Protein AF-A0A1Y1RGS1-F1 (afdb_monomer)

Nearest PDB structures (foldseek):
  1ksj-assembly1_B  TM=5.424E-01  e=2.785E-02  Homo sapiens
  2qki-assembly1_A  TM=5.631E-01  e=3.690E-02  Homo sapiens
  5axg-assembly1_A  TM=5.341E-01  e=2.946E-02  Thermoanaerobacter pseudethanolicus ATCC 33223
  5axh-assembly1_A  TM=5.349E-01  e=2.946E-02  Thermoanaerobacter pseudethanolicus ATCC 33223
  3dsn-assembly1_A  TM=6.043E-01  e=8.179E-01  Yersinia pestis

Mean predicted aligned error: 15.91 Å

Sequence (354 aa):
MGSGKIPRFRCLKSIIACRTRLCNLSKVRFQIPPGVYKIKAKVEDRHNKKSYAVEEETEIAPFPIEKFGLTQIQFAELIDPDSIETPFSKHGYRIAPNADRTFGENRADFFFYSELLSTPENYGDFRIDYRLSNEKDSLCVENGATISVNDPVTPFTGSADISNLKDGTYTLTLVAENLSDHEQHEKVVTHDEFSIVWSQISWGGDYKEAYRQILYIASDEELDGFKKLEDATDEERIDFLVRFWAKRDPIPRTPQNEYMQEHFRRLQYANEAFGSTIPGWRTDMGRIYIKFGEPDEIDRHPFNFDTAPYEIWLYYRCGYRFVFVDENGYGRYNMVEPSTEGTYSTECTNRAYE

Structure (mmCIF, N/CA/C/O backbone):
data_AF-A0A1Y1RGS1-F1
#
_entry.id   AF-A0A1Y1RGS1-F1
#
loop_
_atom_site.group_PDB
_atom_site.id
_atom_site.type_symbol
_atom_site.label_atom_id
_atom_site.label_alt_id
_atom_site.label_comp_id
_atom_site.label_asym_id
_atom_site.label_entity_id
_atom_site.label_seq_id
_atom_site.pdbx_PDB_ins_code
_atom_site.Cartn_x
_atom_site.Cartn_y
_atom_site.Cartn_z
_atom_site.occupancy
_atom_site.B_iso_or_equiv
_atom_site.auth_seq_id
_atom_site.auth_comp_id
_atom_site.auth_asym_id
_atom_site.auth_atom_id
_atom_site.pdbx_PDB_model_num
ATOM 1 N N . MET A 1 1 ? -45.486 -7.498 29.574 1.00 32.38 1 MET A N 1
ATOM 2 C CA . MET A 1 1 ? -44.830 -8.535 28.746 1.00 32.38 1 MET A CA 1
ATOM 3 C C . MET A 1 1 ? -45.081 -8.210 27.282 1.00 32.38 1 MET A C 1
ATOM 5 O O . MET A 1 1 ? -46.037 -8.693 26.697 1.00 32.38 1 MET A O 1
ATOM 9 N N . GLY A 1 2 ? -44.280 -7.308 26.723 1.00 26.70 2 GLY A N 1
ATOM 10 C CA . GLY A 1 2 ? -44.240 -7.040 25.290 1.00 26.70 2 GLY A CA 1
ATOM 11 C C . GLY A 1 2 ? -42.827 -7.361 24.847 1.00 26.70 2 GLY A C 1
ATOM 12 O O . GLY A 1 2 ? -41.891 -6.730 25.325 1.00 26.70 2 GLY A O 1
ATOM 13 N N . SER A 1 3 ? -42.677 -8.402 24.036 1.00 26.84 3 SER A N 1
ATOM 14 C CA . SER A 1 3 ? -41.411 -8.852 23.469 1.00 26.84 3 SER A CA 1
ATOM 15 C C . SER A 1 3 ? -40.766 -7.714 22.675 1.00 26.84 3 SER A C 1
ATOM 17 O O . SER A 1 3 ? -41.130 -7.467 21.521 1.00 26.84 3 SER A O 1
ATOM 19 N N . GLY A 1 4 ? -39.834 -7.003 23.312 1.00 26.52 4 GLY A N 1
ATOM 20 C CA . GLY A 1 4 ? -38.932 -6.078 22.643 1.00 26.52 4 GLY A CA 1
ATOM 21 C C . GLY A 1 4 ? -38.157 -6.855 21.587 1.00 26.52 4 GLY A C 1
ATOM 22 O O . GLY A 1 4 ? -37.519 -7.862 21.886 1.00 26.52 4 GLY A O 1
ATOM 23 N N . LYS A 1 5 ? -38.301 -6.443 20.328 1.00 29.27 5 LYS A N 1
ATOM 24 C CA . LYS A 1 5 ? -37.600 -7.039 19.192 1.00 29.27 5 LYS A CA 1
ATOM 25 C C . LYS A 1 5 ? -36.094 -7.021 19.473 1.00 29.27 5 LYS A C 1
ATOM 27 O O . LYS A 1 5 ? -35.518 -5.952 19.638 1.00 29.27 5 LYS A O 1
ATOM 32 N N . ILE A 1 6 ? -35.483 -8.202 19.495 1.00 27.41 6 ILE A N 1
ATOM 33 C CA . ILE A 1 6 ? -34.029 -8.385 19.545 1.00 27.41 6 ILE A CA 1
ATOM 34 C C . ILE A 1 6 ? -33.418 -7.665 18.324 1.00 27.41 6 ILE A C 1
ATOM 36 O O . ILE A 1 6 ? -33.854 -7.945 17.198 1.00 27.41 6 ILE A O 1
ATOM 40 N N . PRO A 1 7 ? -32.441 -6.754 18.486 1.00 28.33 7 PRO A N 1
ATOM 41 C CA . PRO A 1 7 ? -31.743 -6.161 17.353 1.00 28.33 7 PRO A CA 1
ATOM 42 C C . PRO A 1 7 ? -30.917 -7.247 16.649 1.00 28.33 7 PRO A C 1
ATOM 44 O O . PRO A 1 7 ? -30.084 -7.910 17.2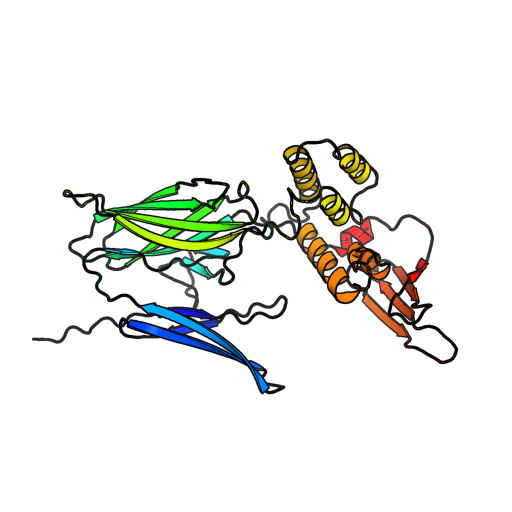58 1.00 28.33 7 PRO A O 1
ATOM 47 N N . ARG A 1 8 ? -31.174 -7.467 15.356 1.00 28.06 8 ARG A N 1
ATOM 48 C CA . ARG A 1 8 ? -30.424 -8.414 14.515 1.00 28.06 8 ARG A CA 1
ATOM 49 C C . ARG A 1 8 ? -29.172 -7.725 13.965 1.00 28.06 8 ARG A C 1
ATOM 51 O O . ARG A 1 8 ? -29.307 -6.790 13.173 1.00 28.06 8 ARG A O 1
ATOM 58 N N . PHE A 1 9 ? -27.977 -8.191 14.325 1.00 35.12 9 PHE A N 1
ATOM 59 C CA . PHE A 1 9 ? -26.724 -7.561 13.889 1.00 35.12 9 PHE A CA 1
ATOM 60 C C . PHE A 1 9 ? -26.272 -7.981 12.494 1.00 35.12 9 PHE A C 1
ATOM 62 O O . PHE A 1 9 ? -26.550 -9.084 12.038 1.00 35.12 9 PHE A O 1
ATOM 69 N N . ARG A 1 10 ? -25.597 -7.046 11.814 1.00 33.84 10 ARG A N 1
ATOM 70 C CA . ARG A 1 10 ? -25.040 -7.163 10.462 1.00 33.84 10 ARG A CA 1
ATOM 71 C C . ARG A 1 10 ? -23.552 -7.501 10.562 1.00 33.84 10 ARG A C 1
ATOM 73 O O . ARG A 1 10 ? -22.765 -6.628 10.903 1.00 33.84 10 ARG A O 1
ATOM 80 N N . CYS A 1 11 ? -23.159 -8.715 10.194 1.00 25.97 11 CYS A N 1
ATOM 81 C CA . CYS A 1 11 ? -21.753 -9.013 9.926 1.00 25.97 11 CYS A CA 1
ATOM 82 C C . CYS A 1 11 ? -21.379 -8.436 8.549 1.00 25.97 11 CYS A C 1
ATOM 84 O O . CYS A 1 11 ? -22.118 -8.605 7.570 1.00 25.97 11 CYS A O 1
ATOM 86 N N . LEU A 1 12 ? -20.266 -7.706 8.490 1.00 31.28 12 LEU A N 1
ATOM 87 C CA . LEU A 1 12 ? -19.753 -7.025 7.304 1.00 31.28 12 LEU A CA 1
ATOM 88 C C . LEU A 1 12 ? -18.439 -7.686 6.897 1.00 31.28 12 LEU A C 1
ATOM 90 O O . LEU A 1 12 ? -17.399 -7.355 7.451 1.00 31.28 12 LEU A O 1
ATOM 94 N N . LYS A 1 13 ? -18.485 -8.590 5.916 1.00 32.31 13 LYS A N 1
ATOM 95 C CA . LYS A 1 13 ? -17.277 -9.112 5.271 1.00 32.31 13 LYS A CA 1
ATOM 96 C C . LYS A 1 13 ? -17.261 -8.699 3.805 1.00 32.31 13 LYS A C 1
ATOM 98 O O . LYS A 1 13 ? -18.205 -8.963 3.057 1.00 32.31 13 LYS A O 1
ATOM 103 N N . SER A 1 14 ? -16.203 -7.993 3.427 1.00 30.80 14 SER A N 1
ATOM 104 C CA . SER A 1 14 ? -15.894 -7.666 2.038 1.00 30.80 14 SER A CA 1
ATOM 105 C C . SER A 1 14 ? -15.107 -8.834 1.456 1.00 30.80 14 SER A C 1
ATOM 107 O O . SER A 1 14 ? -14.147 -9.284 2.073 1.00 30.80 14 SER A O 1
ATOM 109 N N . ILE A 1 15 ? -15.526 -9.346 0.302 1.00 29.97 15 ILE A N 1
ATOM 110 C CA . ILE A 1 15 ? -14.818 -10.420 -0.402 1.00 29.97 15 ILE A CA 1
ATOM 111 C C . ILE A 1 15 ? -14.235 -9.791 -1.665 1.00 29.97 15 ILE A C 1
ATOM 113 O O . ILE A 1 15 ? -14.989 -9.275 -2.494 1.00 29.97 15 ILE A O 1
ATOM 117 N N . ILE A 1 16 ? -12.908 -9.824 -1.800 1.00 31.91 16 ILE A N 1
ATOM 118 C CA . ILE A 1 16 ? -12.205 -9.401 -3.014 1.00 31.91 16 ILE A CA 1
ATOM 119 C C . ILE A 1 16 ? -11.860 -10.642 -3.837 1.00 31.91 16 ILE A C 1
ATOM 121 O O . ILE A 1 16 ? -11.339 -11.629 -3.323 1.00 31.91 16 ILE A O 1
ATOM 125 N N . ALA A 1 17 ? -12.163 -10.588 -5.131 1.00 26.48 17 ALA A N 1
ATOM 126 C CA . ALA A 1 17 ? -11.635 -11.516 -6.119 1.00 26.48 17 ALA A CA 1
ATOM 127 C C . ALA A 1 17 ? -10.633 -10.742 -6.981 1.00 26.48 17 ALA A C 1
ATOM 129 O O . ALA A 1 17 ? -11.045 -9.871 -7.747 1.00 26.48 17 ALA A O 1
ATOM 130 N N . CYS A 1 18 ? -9.335 -11.025 -6.836 1.00 27.30 18 CYS A N 1
ATOM 131 C CA . CYS A 1 18 ? -8.284 -10.305 -7.551 1.00 27.30 18 CYS A CA 1
ATOM 132 C C . CYS A 1 18 ? -7.637 -11.183 -8.632 1.00 27.30 18 CYS A C 1
ATOM 134 O O . CYS A 1 18 ? -7.145 -12.282 -8.370 1.00 27.30 18 CYS A O 1
ATOM 136 N N . ARG A 1 19 ? -7.628 -10.673 -9.864 1.00 28.16 19 ARG A N 1
ATOM 137 C CA . ARG A 1 19 ? -6.675 -11.053 -10.907 1.00 28.16 19 ARG A CA 1
ATOM 138 C C . ARG A 1 19 ? -6.302 -9.759 -11.622 1.00 28.16 19 ARG A C 1
ATOM 140 O O . ARG A 1 19 ? -7.169 -9.159 -12.243 1.00 28.16 19 ARG A O 1
ATOM 147 N N . THR A 1 20 ? -5.056 -9.324 -11.437 1.00 37.56 20 THR A N 1
ATOM 148 C CA . THR A 1 20 ? -4.363 -8.288 -12.222 1.00 37.56 20 THR A CA 1
ATOM 149 C C . THR A 1 20 ? -5.199 -7.038 -12.573 1.00 37.56 20 THR A C 1
ATOM 151 O O . THR A 1 20 ? -5.903 -6.988 -13.576 1.00 37.56 20 THR A O 1
ATOM 154 N N . ARG A 1 21 ? -5.036 -5.980 -11.762 1.00 35.66 21 ARG A N 1
ATOM 155 C CA . ARG A 1 21 ? -5.428 -4.569 -12.015 1.00 35.66 21 ARG A CA 1
ATOM 156 C C . ARG A 1 21 ? -6.917 -4.207 -12.090 1.00 35.66 21 ARG A C 1
ATOM 158 O O . ARG A 1 21 ? -7.229 -3.043 -12.310 1.00 35.66 21 ARG A O 1
ATOM 165 N N . LEU A 1 22 ? -7.838 -5.133 -11.828 1.00 33.81 22 LEU A N 1
ATOM 166 C CA . LEU A 1 22 ? -9.259 -4.816 -11.632 1.00 33.81 22 LEU A CA 1
ATOM 167 C C . LEU A 1 22 ? -9.776 -5.493 -10.357 1.00 33.81 22 LEU A C 1
ATOM 169 O O . LEU A 1 22 ? -10.280 -6.616 -10.390 1.00 33.81 22 LEU A O 1
ATOM 173 N N . CYS A 1 23 ? -9.654 -4.808 -9.220 1.00 44.88 23 CYS A N 1
ATOM 174 C CA . CYS A 1 23 ? -10.278 -5.243 -7.974 1.00 44.88 23 CYS A CA 1
ATOM 175 C C . CYS A 1 23 ? -11.778 -4.927 -8.026 1.00 44.88 23 CYS A C 1
ATOM 177 O O . CYS A 1 23 ? -12.193 -3.778 -7.890 1.00 44.88 23 CYS A O 1
ATOM 179 N N . ASN A 1 24 ? -12.613 -5.951 -8.223 1.00 55.91 24 ASN A N 1
ATOM 180 C CA . ASN A 1 24 ? -14.054 -5.816 -8.026 1.00 55.91 24 ASN A CA 1
ATOM 181 C C . ASN A 1 24 ? -14.382 -6.059 -6.556 1.00 55.91 24 ASN A C 1
ATOM 183 O O . ASN A 1 24 ? -14.321 -7.187 -6.062 1.00 55.91 24 ASN A O 1
ATOM 187 N N . LEU A 1 25 ? -14.750 -4.987 -5.863 1.00 63.56 25 LEU A N 1
ATOM 188 C CA . LEU A 1 25 ? -15.139 -5.043 -4.467 1.00 63.56 25 LEU A CA 1
ATOM 189 C C . LEU A 1 25 ? -16.622 -5.408 -4.344 1.00 63.56 25 LEU A C 1
ATOM 191 O O . LEU A 1 25 ? -17.501 -4.649 -4.754 1.00 63.56 25 LEU A O 1
ATOM 195 N N . SER A 1 26 ? -16.908 -6.563 -3.740 1.00 63.88 26 SER A N 1
ATOM 196 C CA . SER A 1 26 ? -18.273 -6.982 -3.423 1.00 63.88 26 SER A CA 1
ATOM 197 C C . SER A 1 26 ? -18.492 -7.051 -1.916 1.00 63.88 26 SER A C 1
ATOM 199 O O . SER A 1 26 ? -17.634 -7.501 -1.153 1.00 63.88 26 SER A O 1
ATOM 201 N N . LYS A 1 27 ? -19.670 -6.599 -1.481 1.00 70.12 27 LYS A N 1
ATOM 202 C CA . LYS A 1 27 ? -20.060 -6.531 -0.074 1.00 70.12 27 LYS A CA 1
ATOM 203 C C . LYS A 1 27 ? -21.334 -7.328 0.147 1.00 70.12 27 LYS A C 1
ATOM 205 O O . LYS A 1 27 ? -22.381 -6.989 -0.403 1.00 70.12 27 LYS A O 1
ATOM 210 N N . VAL A 1 28 ? -21.258 -8.337 1.010 1.00 74.06 28 VAL A N 1
ATOM 211 C CA . VAL A 1 28 ? -22.414 -9.134 1.435 1.00 74.06 28 VAL A CA 1
ATOM 212 C C . VAL A 1 28 ? -22.632 -8.921 2.929 1.00 74.06 28 VAL A C 1
ATOM 214 O O . VAL A 1 28 ? -21.680 -8.816 3.699 1.00 74.06 28 VAL A O 1
ATOM 217 N N . ARG A 1 29 ? -23.896 -8.797 3.343 1.00 71.75 29 ARG A N 1
ATOM 218 C CA . ARG A 1 29 ? -24.273 -8.613 4.750 1.00 71.75 29 ARG A CA 1
ATOM 219 C C . ARG A 1 29 ? -25.109 -9.798 5.200 1.00 71.75 29 ARG A C 1
ATOM 221 O O . ARG A 1 29 ? -26.113 -10.112 4.564 1.00 71.75 29 ARG A O 1
ATOM 228 N N . PHE A 1 30 ? -24.731 -10.391 6.322 1.00 77.25 30 PHE A N 1
ATOM 229 C CA . PHE A 1 30 ? -25.484 -11.470 6.954 1.00 77.25 30 PHE A CA 1
ATOM 230 C C . PHE A 1 30 ? -26.014 -11.012 8.308 1.00 77.25 30 PHE A C 1
ATOM 232 O O . PHE A 1 30 ? -25.355 -10.239 9.003 1.00 77.25 30 PHE A O 1
ATOM 239 N N . GLN A 1 31 ? -27.203 -11.491 8.675 1.00 78.62 31 GLN A N 1
ATOM 240 C CA . GLN A 1 31 ? -27.704 -11.405 10.044 1.00 78.62 31 GLN A CA 1
ATOM 241 C C . GLN A 1 31 ? -27.596 -12.780 10.686 1.00 78.62 31 GLN A C 1
ATOM 243 O O . GLN A 1 31 ? -28.340 -13.684 10.311 1.00 78.62 31 GLN A O 1
ATOM 248 N N . ILE A 1 32 ? -26.656 -12.931 11.616 1.00 83.44 32 ILE A N 1
ATOM 249 C CA . ILE A 1 32 ? -26.328 -14.208 12.255 1.00 83.44 32 ILE A CA 1
ATOM 250 C C . ILE A 1 32 ? -26.212 -14.037 13.776 1.00 83.44 32 ILE A C 1
ATOM 252 O O . ILE A 1 32 ? -25.812 -12.961 14.226 1.00 83.44 32 ILE A O 1
ATOM 256 N N . PRO A 1 33 ? -26.592 -15.053 14.573 1.00 85.06 33 PRO A N 1
ATOM 257 C CA . PRO A 1 33 ? -26.341 -15.062 16.011 1.00 85.06 33 PRO A CA 1
ATOM 258 C C . PRO A 1 33 ? -24.839 -15.067 16.347 1.00 85.06 33 PRO A C 1
ATOM 260 O O . PRO A 1 33 ? -24.026 -15.411 15.488 1.00 85.06 33 PRO A O 1
ATOM 263 N N . PRO A 1 34 ? -24.464 -14.763 17.597 1.00 84.56 34 PRO A N 1
ATOM 264 C CA . PRO A 1 34 ? -23.101 -14.959 18.083 1.00 84.56 34 PRO A CA 1
ATOM 265 C C . PRO A 1 34 ? -22.643 -16.417 17.956 1.00 84.56 34 PRO A C 1
ATOM 267 O O . PRO A 1 34 ? -23.458 -17.335 18.073 1.00 84.56 34 PRO A O 1
ATOM 270 N N . GLY A 1 35 ? -21.350 -16.628 17.724 1.00 87.00 35 GLY A N 1
ATOM 271 C CA . GLY A 1 35 ? -20.750 -17.956 17.594 1.00 87.00 35 GLY A CA 1
ATOM 272 C C . GLY A 1 35 ? -19.572 -18.004 16.625 1.00 87.00 35 GLY A C 1
ATOM 273 O O . GLY A 1 35 ? -19.212 -17.003 16.008 1.00 87.00 35 GLY A O 1
ATOM 274 N N . VAL A 1 36 ? -18.987 -19.191 16.477 1.00 88.81 36 VAL A N 1
ATOM 275 C CA . VAL A 1 36 ? -17.881 -19.450 15.546 1.00 88.81 36 VAL A CA 1
ATOM 276 C C . VAL A 1 36 ? -18.443 -19.912 14.204 1.00 88.81 36 VAL A C 1
ATOM 278 O O . VAL A 1 36 ? -19.253 -20.838 14.137 1.00 88.81 36 VAL A O 1
ATOM 281 N N . TYR A 1 37 ? -18.004 -19.270 13.128 1.00 89.44 37 TYR A N 1
ATOM 282 C CA . TYR A 1 37 ? -18.459 -19.519 11.769 1.00 89.44 37 TYR A CA 1
ATOM 283 C C . TYR A 1 37 ? -17.287 -19.788 10.843 1.00 89.44 37 TYR A C 1
ATOM 285 O O . TYR A 1 37 ? -16.233 -19.166 10.940 1.00 89.44 37 TYR A O 1
ATOM 293 N N . LYS A 1 38 ? -17.523 -20.656 9.862 1.00 90.69 38 LYS A N 1
ATOM 294 C CA . LYS A 1 38 ? -16.630 -20.839 8.725 1.00 90.69 38 LYS A CA 1
ATOM 295 C C . LYS A 1 38 ? -17.231 -20.172 7.499 1.00 90.69 38 LYS A C 1
ATOM 297 O O . LYS A 1 38 ? -18.329 -20.518 7.062 1.00 90.69 38 LYS A O 1
ATOM 302 N N . ILE A 1 39 ? -16.519 -19.202 6.951 1.00 87.00 39 ILE A N 1
ATOM 303 C CA . ILE A 1 39 ? -16.936 -18.427 5.790 1.00 87.00 39 ILE A CA 1
ATOM 304 C C . ILE A 1 39 ? -16.205 -18.973 4.578 1.00 87.00 39 ILE A C 1
ATOM 306 O O . ILE A 1 39 ? -14.982 -19.027 4.551 1.00 87.00 39 ILE A O 1
ATOM 310 N N . LYS A 1 40 ? -16.974 -19.377 3.566 1.00 88.12 40 LYS A N 1
ATOM 311 C CA . LYS A 1 40 ? -16.459 -19.867 2.290 1.00 88.12 40 LYS A CA 1
ATOM 312 C C . LYS A 1 40 ? -16.851 -18.909 1.178 1.00 88.12 40 LYS A C 1
ATOM 314 O O . LYS A 1 40 ? -18.030 -18.794 0.844 1.00 88.12 40 LYS A O 1
ATOM 319 N N . ALA A 1 41 ? -15.863 -18.264 0.577 1.00 84.25 41 ALA A N 1
ATOM 320 C CA . ALA A 1 41 ? -16.030 -17.493 -0.644 1.00 84.25 41 ALA A CA 1
ATOM 321 C C . ALA A 1 41 ? -15.685 -18.384 -1.838 1.00 84.25 41 ALA A C 1
ATOM 323 O O . ALA A 1 41 ? -14.616 -18.983 -1.857 1.00 84.25 41 ALA A O 1
ATOM 324 N N . LYS A 1 42 ? -16.572 -18.485 -2.835 1.00 85.19 42 LYS A N 1
ATOM 325 C CA . LYS A 1 42 ? -16.316 -19.209 -4.089 1.00 85.19 42 LYS A CA 1
ATOM 326 C C . LYS A 1 42 ? -16.527 -18.267 -5.268 1.00 85.19 42 LYS A C 1
ATOM 328 O O . LYS A 1 42 ? -17.604 -17.695 -5.411 1.00 85.19 42 LYS A O 1
ATOM 333 N N . VAL A 1 43 ? -15.523 -18.155 -6.126 1.00 82.56 43 VAL A N 1
ATOM 334 C CA . VAL A 1 43 ? -15.589 -17.446 -7.407 1.00 82.56 43 VAL A CA 1
ATOM 335 C C . VAL A 1 43 ? -15.631 -18.488 -8.511 1.00 82.56 43 VAL A C 1
ATOM 337 O O . VAL A 1 43 ? -14.843 -19.429 -8.496 1.00 82.56 43 VAL A O 1
ATOM 340 N N . GLU A 1 44 ? -16.550 -18.341 -9.460 1.00 85.44 44 GLU A N 1
ATOM 341 C CA . GLU A 1 44 ? -16.662 -19.214 -10.628 1.00 85.44 44 GLU A CA 1
ATOM 342 C C . GLU A 1 44 ? -16.576 -18.376 -11.902 1.00 85.44 44 GLU A C 1
ATOM 344 O O . GLU A 1 44 ? -17.354 -17.439 -12.103 1.00 85.44 44 GLU A O 1
ATOM 349 N N . ASP A 1 45 ? -15.633 -18.729 -12.770 1.00 80.62 45 ASP A N 1
ATOM 350 C CA . ASP A 1 45 ? -15.546 -18.201 -14.123 1.00 80.62 45 ASP A CA 1
ATOM 351 C C . ASP A 1 45 ? -16.738 -18.733 -14.931 1.00 80.62 45 ASP A C 1
ATOM 353 O O . ASP A 1 45 ? -16.902 -19.937 -15.146 1.00 80.62 45 ASP A O 1
ATOM 357 N N . ARG A 1 46 ? -17.607 -17.822 -15.381 1.00 85.12 46 ARG A N 1
ATOM 358 C CA . ARG A 1 46 ? -18.840 -18.197 -16.084 1.00 85.12 46 ARG A CA 1
ATOM 359 C C . ARG A 1 46 ? -18.590 -18.834 -17.451 1.00 85.12 46 ARG A C 1
ATOM 361 O O . ARG A 1 46 ? -19.480 -19.555 -17.908 1.00 85.12 46 ARG A O 1
ATOM 368 N N . HIS A 1 47 ? -17.441 -18.579 -18.078 1.00 83.00 47 HIS A N 1
ATOM 369 C CA . HIS A 1 47 ? -17.100 -19.048 -19.418 1.00 83.00 47 HIS A CA 1
ATOM 370 C C . HIS A 1 47 ? -16.517 -20.463 -19.393 1.00 83.00 47 HIS A C 1
ATOM 372 O O . HIS A 1 47 ? -17.004 -21.333 -20.109 1.00 83.00 47 HIS A O 1
ATOM 378 N N . ASN A 1 48 ? -15.525 -20.720 -18.534 1.00 86.75 48 ASN A N 1
ATOM 379 C CA . ASN A 1 48 ? -14.840 -22.022 -18.475 1.00 86.75 48 ASN A CA 1
ATOM 380 C C . ASN A 1 48 ? -15.235 -22.896 -17.268 1.00 86.75 48 ASN A C 1
ATOM 382 O O . ASN A 1 48 ? -14.724 -24.007 -17.136 1.00 86.75 48 ASN A O 1
ATOM 386 N N . LYS A 1 49 ? -16.126 -22.410 -16.392 1.00 88.62 49 LYS A N 1
ATOM 387 C CA . LYS A 1 49 ? -16.615 -23.102 -15.184 1.00 88.62 49 LYS A CA 1
ATOM 388 C C . LYS A 1 49 ? -15.540 -23.448 -14.153 1.00 88.62 49 LYS A C 1
ATOM 390 O O . LYS A 1 49 ? -15.822 -24.179 -13.203 1.00 88.62 49 LYS A O 1
ATOM 395 N N . LYS A 1 50 ? -14.320 -22.917 -14.283 1.00 85.69 50 LYS A N 1
ATOM 396 C CA . LYS A 1 50 ? -13.306 -23.038 -13.233 1.00 85.69 50 LYS A CA 1
ATOM 397 C C . LYS A 1 50 ? -13.756 -22.249 -12.022 1.00 85.69 50 LYS A C 1
ATOM 399 O O . LYS A 1 50 ? -14.221 -21.117 -12.138 1.00 85.69 50 LYS A O 1
ATOM 404 N N . SER A 1 51 ? -13.577 -22.845 -10.852 1.00 84.94 51 SER A N 1
ATOM 405 C CA . SER A 1 51 ? -13.893 -22.184 -9.602 1.00 84.94 51 SER A CA 1
ATOM 406 C C . SER A 1 51 ? -12.735 -22.197 -8.631 1.00 84.94 51 SER A C 1
ATOM 408 O O . SER A 1 51 ? -12.045 -23.205 -8.504 1.00 84.94 51 SER A O 1
ATOM 410 N N . TYR A 1 52 ? -12.609 -21.104 -7.896 1.00 79.69 52 TYR A N 1
ATOM 411 C CA . TYR A 1 52 ? -11.646 -20.907 -6.828 1.00 79.69 52 TYR A CA 1
ATOM 412 C C . TYR A 1 52 ? -12.421 -20.646 -5.544 1.00 79.69 52 TYR A C 1
ATOM 414 O O . TYR A 1 52 ? -13.457 -19.981 -5.581 1.00 79.69 52 TYR A O 1
ATOM 422 N N . ALA A 1 53 ? -11.961 -21.194 -4.424 1.00 84.19 53 ALA A N 1
ATOM 423 C CA . ALA A 1 53 ? -12.588 -20.954 -3.137 1.00 84.19 53 ALA A CA 1
ATOM 424 C C . ALA A 1 53 ? -11.549 -20.652 -2.063 1.00 84.19 53 ALA A C 1
ATOM 426 O O . ALA A 1 53 ? -10.485 -21.264 -2.045 1.00 84.19 53 ALA A O 1
ATOM 427 N N . VAL A 1 54 ? -11.904 -19.734 -1.173 1.00 80.31 54 VAL A N 1
ATOM 428 C CA . VAL A 1 54 ? -11.160 -19.401 0.041 1.00 80.31 54 VAL A CA 1
ATOM 429 C C . VAL A 1 54 ? -12.081 -19.659 1.224 1.00 80.31 54 VAL A C 1
ATOM 431 O O . VAL A 1 54 ? -13.282 -19.381 1.158 1.00 80.31 54 VAL A O 1
ATOM 434 N N . GLU A 1 55 ? -11.525 -20.237 2.281 1.00 85.81 55 GLU A N 1
ATOM 435 C CA . GLU A 1 55 ? -12.228 -20.524 3.525 1.00 85.81 55 GLU A CA 1
ATOM 436 C C . GLU A 1 55 ? -11.507 -19.841 4.684 1.00 85.81 55 GLU A C 1
ATOM 438 O O . GLU A 1 55 ? -10.283 -19.880 4.757 1.00 85.81 55 GLU A O 1
ATOM 443 N N . GLU A 1 56 ? -12.272 -19.239 5.586 1.00 81.06 56 GLU A N 1
ATOM 444 C CA . GLU A 1 56 ? -11.759 -18.541 6.762 1.00 81.06 56 GLU A CA 1
ATOM 445 C C . GLU A 1 56 ? -12.690 -18.803 7.947 1.00 81.06 56 GLU A C 1
ATOM 447 O O . GLU A 1 56 ? -13.915 -18.783 7.797 1.00 81.06 56 GLU A O 1
ATOM 452 N N . GLU A 1 57 ? -12.126 -19.052 9.123 1.00 85.81 57 GLU A N 1
ATOM 453 C CA . GLU A 1 57 ? -12.888 -19.155 10.367 1.00 85.81 57 GLU A CA 1
ATOM 454 C C . GLU A 1 57 ? -12.943 -17.791 11.056 1.00 85.81 57 GLU A C 1
ATOM 456 O O . GLU A 1 57 ? -11.986 -17.025 11.027 1.00 85.81 57 GLU A O 1
ATOM 461 N N . THR A 1 58 ? -14.090 -17.451 11.636 1.00 82.25 58 THR A N 1
ATOM 462 C CA . THR A 1 58 ? -14.295 -16.178 12.330 1.00 82.25 58 THR A CA 1
ATOM 463 C C . THR A 1 58 ? -15.260 -16.358 13.490 1.00 82.25 58 THR A C 1
ATOM 465 O O . THR A 1 58 ? -16.200 -17.152 13.413 1.00 82.25 58 THR A O 1
ATOM 468 N N . GLU A 1 59 ? -15.046 -15.609 14.562 1.00 81.38 59 GLU A N 1
ATOM 469 C CA . GLU A 1 59 ? -15.924 -15.588 15.723 1.00 81.38 59 GLU A CA 1
ATOM 470 C C . GLU A 1 59 ? -16.744 -14.297 15.738 1.00 81.38 59 GLU A C 1
ATOM 472 O O . GLU A 1 59 ? -16.222 -13.197 15.565 1.00 81.38 59 GLU A O 1
ATOM 477 N N . ILE A 1 60 ? -18.051 -14.434 15.942 1.00 81.00 60 ILE A N 1
ATOM 478 C CA . 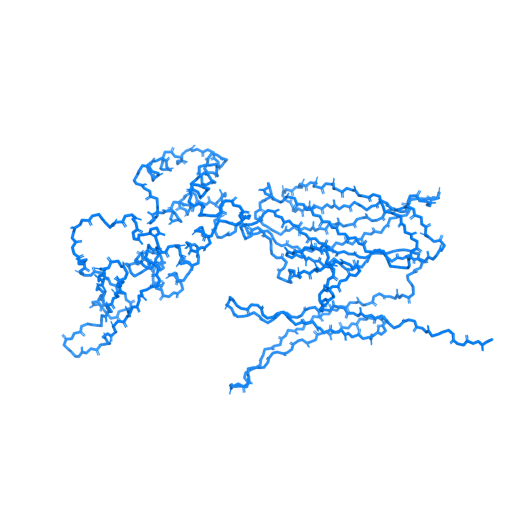ILE A 1 60 ? -18.972 -13.318 16.127 1.00 81.00 60 ILE A CA 1
ATOM 479 C C . ILE A 1 60 ? -19.288 -13.224 17.613 1.00 81.00 60 ILE A C 1
ATOM 481 O O . ILE A 1 60 ? -20.006 -14.071 18.151 1.00 81.00 60 ILE A O 1
ATOM 485 N N . ALA A 1 61 ? -18.760 -12.187 18.261 1.00 70.88 61 ALA A N 1
ATOM 486 C CA . ALA A 1 61 ? -18.962 -11.948 19.683 1.00 70.88 61 ALA A CA 1
ATOM 487 C C . ALA A 1 61 ? -20.447 -11.698 20.031 1.00 70.88 61 ALA A C 1
ATOM 489 O O . ALA A 1 61 ? -21.205 -11.163 19.210 1.00 70.88 61 ALA A O 1
ATOM 490 N N . PRO A 1 62 ? -20.889 -12.071 21.246 1.00 71.31 62 PRO A N 1
ATOM 491 C CA . PRO A 1 62 ? -22.234 -11.777 21.720 1.00 71.31 62 PRO A CA 1
ATOM 492 C C . PRO A 1 62 ? -22.483 -10.279 21.922 1.00 71.31 62 PRO A C 1
ATOM 494 O O . PRO A 1 62 ? -21.636 -9.559 22.439 1.00 71.31 62 PRO A O 1
ATOM 497 N N . PHE A 1 63 ? -23.679 -9.826 21.521 1.00 61.59 63 PHE A N 1
ATOM 498 C CA . PHE A 1 63 ? -24.199 -8.484 21.796 1.00 61.59 63 PHE A CA 1
ATOM 499 C C . PHE A 1 63 ? -25.544 -8.579 22.554 1.00 61.59 63 PHE A C 1
ATOM 501 O O . PHE A 1 63 ? -26.388 -9.388 22.150 1.00 61.59 63 PHE A O 1
ATOM 508 N N . PRO A 1 64 ? -25.806 -7.745 23.582 1.00 60.84 64 PRO A N 1
ATOM 509 C CA . PRO A 1 64 ? -24.915 -6.720 24.116 1.00 60.84 64 PRO A CA 1
ATOM 510 C C . PRO A 1 64 ? -23.700 -7.358 24.781 1.00 60.84 64 PRO A C 1
ATOM 512 O O . PRO A 1 64 ? -23.787 -8.402 25.421 1.00 60.84 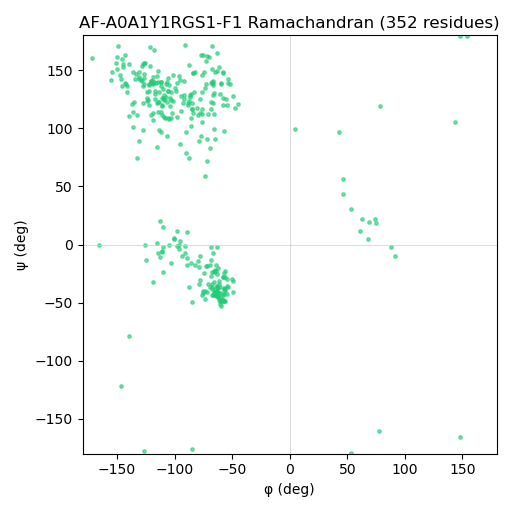64 PRO A O 1
ATOM 515 N N . ILE A 1 65 ? -22.561 -6.730 24.556 1.00 68.19 65 ILE A N 1
ATOM 516 C CA . ILE A 1 65 ? -21.364 -6.952 25.356 1.00 68.19 65 ILE A CA 1
ATOM 517 C C . ILE A 1 65 ? -21.658 -6.553 26.809 1.00 68.19 65 ILE A C 1
ATOM 519 O O . ILE A 1 65 ? -22.528 -5.719 27.049 1.00 68.19 65 ILE A O 1
ATOM 523 N N . GLU A 1 66 ? -20.963 -7.148 27.778 1.00 75.88 66 GLU A N 1
ATOM 524 C CA . GLU A 1 66 ? -21.290 -6.941 29.199 1.00 75.88 66 GLU A CA 1
ATOM 525 C C . GLU A 1 66 ? -21.161 -5.477 29.648 1.00 75.88 66 GLU A C 1
ATOM 527 O O . GLU A 1 66 ? -21.915 -5.045 30.517 1.00 75.88 66 GLU A O 1
ATOM 532 N N . LYS A 1 67 ? -20.235 -4.714 29.047 1.00 87.38 67 LYS A N 1
ATOM 533 C CA . LYS A 1 67 ? -20.006 -3.296 29.359 1.00 87.38 67 LYS A CA 1
ATOM 534 C C . LYS A 1 67 ? -19.739 -2.452 28.113 1.00 87.38 67 LYS A C 1
ATOM 536 O O . LYS A 1 67 ? -20.627 -1.768 27.618 1.00 87.38 67 LYS A O 1
ATOM 541 N N . PHE A 1 68 ? -18.519 -2.521 27.589 1.00 90.50 68 PHE A N 1
ATOM 542 C CA . PHE A 1 68 ? -18.081 -1.844 26.372 1.00 90.50 68 PHE A CA 1
ATOM 543 C C . PHE A 1 68 ? -16.974 -2.658 25.683 1.00 90.50 68 PHE A C 1
ATOM 545 O O . PHE A 1 68 ? -16.427 -3.595 26.263 1.00 90.50 68 PHE A O 1
ATOM 552 N N . GLY A 1 69 ? -16.738 -2.400 24.399 1.00 90.31 69 GLY A N 1
ATOM 553 C CA . GLY A 1 69 ? -15.927 -3.265 23.547 1.00 90.31 69 GLY A CA 1
ATOM 554 C C . GLY A 1 69 ? -15.654 -2.636 22.190 1.00 90.31 69 GLY A C 1
ATOM 555 O O . GLY A 1 69 ? -16.368 -1.733 21.760 1.00 90.31 69 GLY A O 1
ATOM 556 N N . LEU A 1 70 ? -14.621 -3.122 21.507 1.00 90.12 70 LEU A N 1
ATOM 557 C CA . LEU A 1 70 ? -14.256 -2.671 20.166 1.00 90.12 70 LEU A CA 1
ATOM 558 C C . LEU A 1 70 ? -14.627 -3.733 19.133 1.00 90.12 70 LEU A C 1
ATOM 560 O O . LEU A 1 70 ? -14.449 -4.930 19.355 1.00 90.12 70 LEU A O 1
ATOM 564 N N . THR A 1 71 ? -15.142 -3.290 17.992 1.00 88.31 71 THR A N 1
ATOM 565 C CA . THR A 1 71 ? -15.309 -4.159 16.821 1.00 88.31 71 THR A CA 1
ATOM 566 C C . THR A 1 71 ? -13.974 -4.389 16.111 1.00 88.31 71 THR A C 1
ATOM 568 O O . THR A 1 71 ? -13.014 -3.634 16.295 1.00 88.31 71 THR A O 1
ATOM 571 N N . GLN A 1 72 ? -13.921 -5.419 15.260 1.00 87.69 72 GLN A N 1
ATOM 572 C CA . GLN A 1 72 ? -12.751 -5.684 14.425 1.00 87.69 72 GLN A CA 1
ATOM 573 C C . GLN A 1 72 ? -12.357 -4.448 13.602 1.00 87.69 72 GLN A C 1
ATOM 575 O O . GLN A 1 72 ? -13.205 -3.722 13.077 1.00 87.69 72 GLN A O 1
ATOM 580 N N . ILE A 1 73 ? -11.048 -4.253 13.461 1.00 92.56 73 ILE A N 1
ATOM 581 C CA . ILE A 1 73 ? -10.457 -3.174 12.678 1.00 92.56 73 ILE A CA 1
ATOM 582 C C . ILE A 1 73 ? -10.769 -3.373 11.193 1.00 92.56 73 ILE A C 1
ATOM 584 O O . ILE A 1 73 ? -10.512 -4.429 10.614 1.00 92.56 73 ILE A O 1
ATOM 588 N N . GLN A 1 74 ? -11.287 -2.328 10.552 1.00 92.25 74 GLN A N 1
ATOM 589 C CA . GLN A 1 74 ? -11.412 -2.261 9.104 1.00 92.25 74 GLN A CA 1
ATOM 590 C C . GLN A 1 74 ? -10.350 -1.313 8.541 1.00 92.25 74 GLN A C 1
ATOM 592 O O . GLN A 1 74 ? -10.475 -0.095 8.662 1.00 92.25 74 GLN A O 1
ATOM 597 N N . PHE A 1 75 ? -9.343 -1.869 7.869 1.00 93.06 75 PHE A N 1
ATOM 598 C CA . PHE A 1 75 ? -8.377 -1.093 7.089 1.00 93.06 75 PHE A CA 1
ATOM 599 C C . PHE A 1 75 ? -9.049 -0.440 5.876 1.00 93.06 75 PHE A C 1
ATOM 601 O O . PHE A 1 75 ? -9.915 -1.040 5.222 1.00 93.06 75 PHE A O 1
ATOM 608 N N . ALA A 1 76 ? -8.662 0.797 5.577 1.00 90.44 76 ALA A N 1
ATOM 609 C CA . ALA A 1 76 ? -9.272 1.599 4.528 1.00 90.44 76 ALA A CA 1
ATOM 610 C C . ALA A 1 76 ? -8.219 2.223 3.607 1.00 90.44 76 ALA A C 1
ATOM 612 O O . ALA A 1 76 ? -7.160 2.659 4.047 1.00 90.44 76 ALA A O 1
ATOM 613 N N . GLU A 1 77 ? -8.537 2.287 2.318 1.00 83.50 77 GLU A N 1
ATOM 614 C CA . GLU A 1 77 ? -7.795 3.095 1.350 1.00 83.50 77 GLU A CA 1
ATOM 615 C C . GLU A 1 77 ? -8.183 4.570 1.460 1.00 83.50 77 GLU A C 1
ATOM 617 O O . GLU A 1 77 ? -7.385 5.449 1.159 1.00 83.50 77 GLU A O 1
ATOM 622 N N . LEU A 1 78 ? -9.418 4.858 1.854 1.00 83.31 78 LEU A N 1
ATOM 623 C CA . LEU A 1 78 ? -9.948 6.212 1.924 1.00 83.31 78 LEU A CA 1
ATOM 624 C C . LEU A 1 78 ? -11.089 6.252 2.933 1.00 83.31 78 LEU A C 1
ATOM 626 O O . LEU A 1 78 ? -11.904 5.321 2.995 1.00 83.31 78 LEU A O 1
ATOM 630 N N . ILE A 1 79 ? -11.155 7.345 3.686 1.00 86.56 79 ILE A N 1
ATOM 631 C CA . ILE A 1 79 ? -12.264 7.671 4.576 1.00 86.56 79 ILE A CA 1
ATOM 632 C C . ILE A 1 79 ? -12.635 9.127 4.320 1.00 86.56 79 ILE A C 1
ATOM 634 O O . ILE A 1 79 ? -11.882 10.021 4.691 1.00 86.56 79 ILE A O 1
ATOM 638 N N . ASP A 1 80 ? -13.813 9.346 3.741 1.00 81.88 80 ASP A N 1
ATOM 639 C CA . ASP A 1 80 ? -14.345 10.687 3.502 1.00 81.88 80 ASP A CA 1
ATOM 640 C C . ASP A 1 80 ? -15.657 10.887 4.269 1.00 81.88 80 ASP A C 1
ATOM 642 O O . ASP A 1 80 ? -16.494 9.974 4.296 1.00 81.88 80 ASP A O 1
ATOM 646 N N . PRO A 1 81 ? -15.892 12.068 4.867 1.00 76.06 81 PRO A N 1
ATOM 647 C CA . PRO A 1 81 ? -17.226 12.454 5.305 1.00 76.06 81 PRO A CA 1
ATOM 648 C C . PRO A 1 81 ? -18.107 12.611 4.060 1.00 76.06 81 PRO A C 1
ATOM 650 O O . PRO A 1 81 ? -17.880 13.498 3.238 1.00 76.06 81 PRO A O 1
ATOM 653 N N . ASP A 1 82 ? -19.089 11.728 3.889 1.00 67.06 82 ASP A N 1
ATOM 654 C CA . ASP A 1 82 ? -19.904 11.685 2.673 1.00 67.06 82 ASP A CA 1
ATOM 655 C C . ASP A 1 82 ? -21.341 12.116 2.967 1.00 67.06 82 ASP A C 1
ATOM 657 O O . ASP A 1 82 ? -21.942 11.762 3.983 1.00 67.06 82 ASP A O 1
ATOM 661 N N . SER A 1 83 ? -21.897 12.881 2.035 1.00 54.22 83 SER A N 1
ATOM 662 C CA . SER A 1 83 ? -23.289 13.332 2.049 1.00 54.22 83 SER A CA 1
ATOM 663 C C . SER A 1 83 ? -24.210 12.405 1.249 1.00 54.22 83 SER A C 1
ATOM 665 O O . SER A 1 83 ? -25.432 12.530 1.345 1.00 54.22 83 SER A O 1
ATOM 667 N N . ILE A 1 84 ? -23.649 11.460 0.483 1.00 60.25 84 ILE A N 1
ATOM 668 C CA . ILE A 1 84 ? -24.390 10.530 -0.373 1.00 60.25 84 ILE A CA 1
ATOM 669 C C . ILE A 1 84 ? -24.225 9.095 0.153 1.00 60.25 84 ILE A C 1
ATOM 671 O O . ILE A 1 84 ? -23.122 8.566 0.273 1.00 60.25 84 ILE A O 1
ATOM 675 N N . GLU A 1 85 ? -25.340 8.423 0.461 1.00 64.12 85 GLU A N 1
ATOM 676 C CA . GLU A 1 85 ? -25.303 7.021 0.888 1.00 64.12 85 GLU A CA 1
ATOM 677 C C . GLU A 1 85 ? -24.887 6.088 -0.264 1.00 64.12 85 GLU A C 1
ATOM 679 O O . GLU A 1 85 ? -25.548 5.985 -1.297 1.00 64.12 85 GLU A O 1
ATOM 684 N N . THR A 1 86 ? -23.811 5.336 -0.047 1.00 66.12 86 THR A N 1
ATOM 685 C CA . THR A 1 86 ? -23.320 4.256 -0.911 1.00 66.12 86 THR A CA 1
ATOM 686 C C . THR A 1 86 ? -23.351 2.921 -0.148 1.00 66.12 86 THR A C 1
ATOM 688 O O . THR A 1 86 ? -23.456 2.905 1.083 1.00 66.12 86 THR A O 1
ATOM 691 N N . PRO A 1 87 ? -23.183 1.753 -0.806 1.00 65.75 87 PRO A N 1
ATOM 692 C CA . PRO A 1 87 ? -23.047 0.473 -0.098 1.00 65.75 87 PRO A CA 1
ATOM 693 C C . PRO A 1 87 ? -21.898 0.445 0.927 1.00 65.75 87 PRO A C 1
ATOM 695 O O . PRO A 1 87 ? -21.923 -0.369 1.866 1.00 65.75 87 PRO A O 1
ATOM 698 N N . PHE A 1 88 ? -20.913 1.329 0.749 1.00 68.81 88 PHE A N 1
ATOM 699 C CA . PHE A 1 88 ? -19.721 1.511 1.573 1.00 68.81 88 PHE A CA 1
ATOM 700 C C . PHE A 1 88 ? -19.855 2.621 2.618 1.00 68.81 88 PHE A C 1
ATOM 702 O O . PHE A 1 88 ? -18.942 2.791 3.422 1.00 68.81 88 PHE A O 1
ATOM 709 N N . SER A 1 89 ? -20.997 3.309 2.671 1.00 74.25 89 SER A N 1
ATOM 710 C CA . SER A 1 89 ? -21.253 4.305 3.703 1.00 74.25 89 SER A CA 1
ATOM 711 C C . SER A 1 89 ? -21.539 3.637 5.056 1.00 74.25 89 SER A C 1
ATOM 713 O O . SER A 1 89 ? -22.292 2.655 5.143 1.00 74.25 89 SER A O 1
ATOM 715 N N . LYS A 1 90 ? -20.913 4.153 6.117 1.00 73.56 90 LYS A N 1
ATOM 716 C CA . LYS A 1 90 ? -21.116 3.781 7.522 1.00 73.56 90 LYS A CA 1
ATOM 717 C C . LYS A 1 90 ? -21.150 5.046 8.372 1.00 73.56 90 LYS A C 1
ATOM 719 O O . LYS A 1 90 ? -20.181 5.791 8.380 1.00 73.56 90 LYS A O 1
ATOM 724 N N . HIS A 1 91 ? -22.256 5.263 9.082 1.00 77.38 91 HIS A N 1
ATOM 725 C CA . HIS A 1 91 ? -22.407 6.348 10.058 1.00 77.38 91 HIS A CA 1
ATOM 726 C C . HIS A 1 91 ? -21.911 7.731 9.566 1.00 77.38 91 HIS A C 1
ATOM 728 O O . HIS A 1 91 ? -21.231 8.438 10.297 1.00 77.38 91 HIS A O 1
ATOM 734 N N . GLY A 1 92 ? -22.224 8.103 8.317 1.00 76.56 92 GLY A N 1
ATOM 735 C CA . GLY A 1 92 ? -21.821 9.392 7.724 1.00 76.56 92 GLY A CA 1
ATOM 736 C C . GLY A 1 92 ? -20.451 9.412 7.031 1.00 76.56 92 GLY A C 1
ATOM 737 O O . GLY A 1 92 ? -20.091 10.417 6.427 1.00 76.56 92 GLY A O 1
ATOM 738 N N . TYR A 1 93 ? -19.711 8.303 7.050 1.00 79.75 93 TYR A N 1
ATOM 739 C CA . TYR A 1 93 ? -18.445 8.155 6.333 1.00 79.75 93 TYR A CA 1
ATOM 740 C C . TYR A 1 93 ? -18.601 7.246 5.126 1.00 79.75 93 TYR A C 1
ATOM 742 O O . TYR A 1 93 ? -19.204 6.176 5.230 1.00 79.75 93 TYR A O 1
ATOM 750 N N . ARG A 1 94 ? -17.989 7.605 4.002 1.00 83.56 94 ARG A N 1
ATOM 751 C CA . ARG A 1 94 ? -17.687 6.665 2.924 1.00 83.56 94 ARG A CA 1
ATOM 752 C C . ARG A 1 94 ? -16.330 6.038 3.201 1.00 83.56 94 ARG A C 1
ATOM 754 O O . ARG A 1 94 ? -15.327 6.734 3.291 1.00 83.56 94 ARG A O 1
ATOM 761 N N . ILE A 1 95 ? -16.312 4.713 3.309 1.00 84.25 95 ILE A N 1
ATOM 762 C CA . ILE A 1 95 ? -15.101 3.960 3.642 1.00 84.25 95 ILE A CA 1
ATOM 763 C C . ILE A 1 95 ? -14.775 3.023 2.487 1.00 84.25 95 ILE A C 1
ATOM 765 O O . ILE A 1 95 ? -15.460 2.012 2.299 1.00 84.25 95 ILE A O 1
ATOM 769 N N . ALA A 1 96 ? -13.728 3.336 1.726 1.00 83.94 96 ALA A N 1
ATOM 770 C CA . ALA A 1 96 ? -13.179 2.421 0.730 1.00 83.94 96 ALA A CA 1
ATOM 771 C C . ALA A 1 96 ? -12.288 1.397 1.456 1.00 83.94 96 ALA A C 1
ATOM 773 O O . ALA A 1 96 ? -11.274 1.791 2.027 1.00 83.94 96 ALA A O 1
ATOM 774 N N . PRO A 1 97 ? -12.663 0.108 1.531 1.00 83.12 97 PRO A N 1
ATOM 775 C CA . PRO A 1 97 ? -11.884 -0.875 2.278 1.00 83.12 97 PRO A CA 1
ATOM 776 C C . PRO A 1 97 ? -10.578 -1.223 1.558 1.00 83.12 97 PRO A C 1
ATOM 778 O O . PRO A 1 97 ? -10.597 -1.501 0.365 1.00 83.12 97 PRO A O 1
ATOM 781 N N . ASN A 1 98 ? -9.492 -1.325 2.322 1.00 84.38 98 ASN A N 1
ATOM 782 C CA . ASN A 1 98 ? -8.246 -1.954 1.891 1.00 84.38 98 ASN A CA 1
ATOM 783 C C . ASN A 1 98 ? -8.259 -3.412 2.374 1.00 84.38 98 ASN A C 1
ATOM 785 O O . ASN A 1 98 ? -7.828 -3.704 3.491 1.00 84.38 98 ASN A O 1
ATOM 789 N N . ALA A 1 99 ? -8.839 -4.326 1.590 1.00 78.81 99 ALA A N 1
ATOM 790 C CA . ALA A 1 99 ? -8.978 -5.713 2.051 1.00 78.81 99 ALA A CA 1
ATOM 791 C C . ALA A 1 99 ? -7.684 -6.530 1.930 1.00 78.81 99 ALA A C 1
ATOM 793 O O . ALA A 1 99 ? -7.553 -7.522 2.642 1.00 78.81 99 ALA A O 1
ATOM 794 N N . ASP A 1 100 ? -6.736 -6.090 1.098 1.00 77.56 100 ASP A N 1
ATOM 795 C CA . ASP A 1 100 ? -5.404 -6.698 0.988 1.00 77.56 100 ASP A CA 1
ATOM 796 C C . ASP A 1 100 ? -4.486 -6.273 2.145 1.00 77.56 100 ASP A C 1
ATOM 798 O O . ASP A 1 100 ? -3.405 -6.834 2.320 1.00 77.56 100 ASP A O 1
ATOM 802 N N . ARG A 1 101 ? -4.918 -5.289 2.954 1.00 88.12 101 ARG A N 1
ATOM 803 C CA . ARG A 1 101 ? -4.225 -4.795 4.158 1.00 88.12 101 ARG A CA 1
ATOM 804 C C . ARG A 1 101 ? -2.777 -4.399 3.881 1.00 88.12 101 ARG A C 1
ATOM 806 O O . ARG A 1 101 ? -1.917 -4.515 4.748 1.00 88.12 101 ARG A O 1
ATOM 813 N N . THR A 1 102 ? -2.516 -3.948 2.661 1.00 84.38 102 THR A N 1
ATOM 814 C CA . THR A 1 102 ? -1.192 -3.537 2.208 1.00 84.38 102 THR A CA 1
ATOM 815 C C . THR A 1 102 ? -1.190 -2.028 2.018 1.00 84.38 102 THR A C 1
ATOM 817 O O . THR A 1 102 ? -2.062 -1.475 1.351 1.00 84.38 102 THR A O 1
ATOM 820 N N . PHE A 1 103 ? -0.242 -1.355 2.654 1.00 84.06 103 PHE A N 1
ATOM 821 C CA . PHE A 1 103 ? -0.038 0.090 2.604 1.00 84.06 103 PHE A CA 1
ATOM 822 C C . PHE A 1 103 ? 1.370 0.390 2.076 1.00 84.06 103 PHE A C 1
ATOM 824 O O . PHE A 1 103 ? 2.181 -0.519 1.945 1.00 84.06 103 PHE A O 1
ATOM 831 N N . GLY A 1 104 ? 1.679 1.650 1.771 1.00 73.69 104 GLY A N 1
ATOM 832 C CA . GLY A 1 104 ? 3.009 2.058 1.298 1.00 73.69 104 GLY A CA 1
ATOM 833 C C . GLY A 1 104 ? 3.188 2.055 -0.223 1.00 73.69 104 GLY A C 1
ATOM 834 O O . GLY A 1 104 ? 4.158 2.619 -0.715 1.00 73.69 104 GLY A O 1
ATOM 835 N N . GLU A 1 105 ? 2.246 1.519 -1.006 1.00 64.50 105 GLU A N 1
ATOM 836 C CA . GLU A 1 105 ? 2.319 1.499 -2.476 1.00 64.50 105 GLU A CA 1
ATOM 837 C C . GLU A 1 105 ? 2.089 2.910 -3.065 1.00 64.50 105 GLU A C 1
ATOM 839 O O . GLU A 1 105 ? 1.047 3.222 -3.639 1.00 64.50 105 GLU A O 1
ATOM 844 N N . ASN A 1 106 ? 3.086 3.786 -2.894 1.00 52.31 106 ASN A N 1
ATOM 845 C CA . ASN A 1 106 ? 3.134 5.198 -3.300 1.00 52.31 106 ASN A CA 1
ATOM 846 C C . ASN A 1 106 ? 2.282 6.155 -2.454 1.00 52.31 106 ASN A C 1
ATOM 848 O O . ASN A 1 106 ? 1.915 7.232 -2.920 1.00 52.31 106 ASN A O 1
ATOM 852 N N . ARG A 1 107 ? 1.951 5.769 -1.220 1.00 63.19 107 ARG A N 1
ATOM 853 C CA . ARG A 1 107 ? 1.175 6.598 -0.293 1.00 63.19 107 ARG A CA 1
ATOM 854 C C . ARG A 1 107 ? 1.622 6.382 1.141 1.00 63.19 107 ARG A C 1
ATOM 856 O O . ARG A 1 107 ? 1.782 5.244 1.575 1.00 63.19 107 ARG A O 1
ATOM 863 N N . ALA A 1 108 ? 1.750 7.484 1.868 1.00 71.81 108 ALA A N 1
ATOM 864 C CA . ALA A 1 108 ? 2.047 7.464 3.290 1.00 71.81 108 ALA A CA 1
ATOM 865 C C . ALA A 1 108 ? 0.807 7.581 4.179 1.00 71.81 108 ALA A C 1
ATOM 867 O O . ALA A 1 108 ? 0.912 7.446 5.392 1.00 71.81 108 ALA A O 1
ATOM 868 N N . ASP A 1 109 ? -0.374 7.766 3.589 1.00 79.50 109 ASP A N 1
ATOM 869 C CA . ASP A 1 109 ? -1.610 7.831 4.355 1.00 79.50 109 ASP A CA 1
ATOM 870 C C . ASP A 1 109 ? -2.111 6.432 4.712 1.00 79.50 109 ASP A C 1
ATOM 872 O O . ASP A 1 109 ? -2.493 5.641 3.838 1.00 79.50 109 ASP A O 1
ATOM 876 N N . PHE A 1 110 ? -2.163 6.164 6.010 1.00 88.94 110 PHE A N 1
ATOM 877 C CA . PHE A 1 110 ? -2.781 4.991 6.606 1.00 88.94 110 PHE A CA 1
ATOM 878 C C . PHE A 1 110 ? -4.135 5.370 7.201 1.00 88.94 110 PHE A C 1
ATOM 880 O O . PHE A 1 110 ? -4.210 6.323 7.972 1.00 88.94 110 PHE A O 1
ATOM 887 N N . PHE A 1 111 ? -5.189 4.608 6.896 1.00 91.62 111 PHE A N 1
ATOM 888 C CA . PHE A 1 111 ? -6.534 4.834 7.426 1.00 91.62 111 PHE A CA 1
ATOM 889 C C . PHE A 1 111 ? -7.150 3.551 7.974 1.00 91.62 111 PHE A C 1
ATOM 891 O O . PHE A 1 111 ? -7.017 2.467 7.396 1.00 91.62 111 PHE A O 1
ATOM 898 N N . PHE A 1 112 ? -7.912 3.692 9.054 1.00 93.69 112 PHE A N 1
ATOM 899 C CA . PHE A 1 112 ? -8.720 2.606 9.590 1.00 93.69 112 PHE A CA 1
ATOM 900 C C . PHE A 1 112 ? -10.026 3.113 10.203 1.00 93.69 112 PHE A C 1
ATOM 902 O O . PHE A 1 112 ? -10.167 4.278 10.579 1.00 93.69 112 PHE A O 1
ATOM 909 N N . TYR A 1 113 ? -10.977 2.195 10.323 1.00 93.06 113 TYR A N 1
ATOM 910 C CA . TYR A 1 113 ? -12.272 2.396 10.957 1.00 93.06 113 TYR A CA 1
ATOM 911 C C . TYR A 1 113 ? -12.530 1.294 11.983 1.00 93.06 113 TYR A C 1
ATOM 913 O O . TYR A 1 113 ? -12.244 0.122 11.726 1.00 93.06 113 TYR A O 1
ATOM 921 N N . SER A 1 114 ? -13.131 1.656 13.112 1.00 92.31 114 SER A N 1
ATOM 922 C CA . SER A 1 114 ? -13.713 0.714 14.068 1.00 92.31 114 SER A CA 1
ATOM 923 C C . SER A 1 114 ? -14.910 1.369 14.772 1.00 92.31 114 SER A C 1
ATOM 925 O O . SER A 1 114 ? -15.219 2.547 14.589 1.00 92.31 114 SER A O 1
ATOM 927 N N . GLU A 1 115 ? -15.645 0.569 15.526 1.00 91.75 115 GLU A N 1
ATOM 928 C CA . GLU A 1 115 ? -16.822 0.971 16.294 1.00 91.75 115 GLU A CA 1
ATOM 929 C C . GLU A 1 115 ? -16.597 0.590 17.751 1.00 91.75 115 GLU A C 1
ATOM 931 O O . GLU A 1 115 ? -16.241 -0.558 18.041 1.00 91.75 115 GLU A O 1
ATOM 936 N N . LEU A 1 116 ? -16.845 1.545 18.644 1.00 92.12 116 LEU A N 1
ATOM 937 C CA . LEU A 1 116 ? -16.975 1.297 20.068 1.00 92.12 116 LEU A CA 1
ATOM 938 C C . LEU A 1 116 ? -18.428 0.943 20.365 1.00 92.12 116 LEU A C 1
ATOM 940 O O . LEU A 1 116 ? -19.357 1.687 20.051 1.00 92.12 116 LEU A O 1
ATOM 944 N N . LEU A 1 117 ? -18.608 -0.220 20.966 1.00 91.44 117 LEU A N 1
ATOM 945 C CA . LEU A 1 117 ? -19.877 -0.714 21.464 1.00 91.44 117 LEU A CA 1
ATOM 946 C C . LEU A 1 117 ? -19.938 -0.416 22.962 1.00 91.44 117 LEU A C 1
ATOM 948 O O . LEU A 1 117 ? -18.934 -0.601 23.649 1.00 91.44 117 LEU A O 1
ATOM 952 N N . SER A 1 118 ? -21.085 0.021 23.475 1.00 90.62 118 SER A N 1
ATOM 953 C CA . SER A 1 118 ? -21.265 0.278 24.911 1.00 90.62 118 SER A CA 1
ATOM 954 C C . SER A 1 118 ? -22.712 0.055 25.345 1.00 90.62 118 SER A C 1
ATOM 956 O O . SER A 1 118 ? -23.640 0.215 24.547 1.00 90.62 118 SER A O 1
ATOM 958 N N . THR A 1 119 ? -22.921 -0.328 26.603 1.00 90.81 119 THR A N 1
ATOM 959 C CA . THR A 1 119 ? -24.249 -0.330 27.227 1.00 90.81 119 THR A CA 1
ATOM 960 C C . THR A 1 119 ? -24.556 1.036 27.853 1.00 90.81 119 THR A C 1
ATOM 962 O O . THR A 1 119 ? -23.627 1.751 28.231 1.00 90.81 119 THR A O 1
ATOM 965 N N . PRO A 1 120 ? -25.839 1.424 28.002 1.00 91.31 120 PRO A N 1
ATOM 966 C CA . PRO A 1 120 ? -26.214 2.735 28.541 1.00 91.31 120 PRO A CA 1
ATOM 967 C C . PRO A 1 120 ? -25.614 3.084 29.907 1.00 91.31 120 PRO A C 1
ATOM 969 O O . PRO A 1 120 ? -25.392 4.256 30.195 1.00 91.31 120 PRO A O 1
ATOM 972 N N . GLU A 1 121 ? -25.340 2.086 30.747 1.00 90.00 121 GLU A N 1
ATOM 973 C CA . GLU A 1 121 ? -24.724 2.269 32.067 1.00 90.00 121 GLU A CA 1
ATOM 974 C C . GLU A 1 121 ? -23.235 2.641 31.983 1.00 90.00 121 GLU A C 1
ATOM 976 O O . GLU A 1 121 ? -22.682 3.154 32.949 1.00 90.00 121 GLU A O 1
ATOM 981 N N . ASN A 1 122 ? -22.602 2.391 30.833 1.00 89.81 122 ASN A N 1
ATOM 982 C CA . ASN A 1 122 ? -21.190 2.646 30.547 1.00 89.81 122 ASN A CA 1
ATOM 983 C C . ASN A 1 122 ? -20.996 3.797 29.544 1.00 89.81 122 ASN A C 1
ATOM 985 O O . ASN A 1 122 ? -19.922 3.936 28.960 1.00 89.81 122 ASN A O 1
ATOM 989 N N . TYR A 1 123 ? -22.032 4.602 29.294 1.00 93.06 123 TYR A N 1
ATOM 990 C CA . TYR A 1 123 ? -21.915 5.828 28.505 1.00 93.06 123 TYR A CA 1
ATOM 991 C C . TYR A 1 123 ? -21.077 6.877 29.239 1.00 93.06 123 TYR A C 1
ATOM 993 O O . TYR A 1 123 ? -21.043 6.919 30.468 1.00 93.06 123 TYR A O 1
ATOM 1001 N N . GLY A 1 124 ? -20.408 7.733 28.474 1.00 93.38 124 GLY A N 1
ATOM 1002 C CA . GLY A 1 124 ? -19.463 8.707 29.003 1.00 93.38 124 GLY A CA 1
ATOM 1003 C C . GLY A 1 124 ? -18.317 8.985 28.041 1.00 93.38 124 GLY A C 1
ATOM 1004 O O . GLY A 1 124 ? -18.369 8.636 26.862 1.00 93.38 124 GLY A O 1
ATOM 1005 N N . ASP A 1 125 ? -17.276 9.627 28.552 1.00 94.94 125 ASP A N 1
ATOM 1006 C CA . ASP A 1 125 ? -16.075 9.930 27.784 1.00 94.94 125 ASP A CA 1
ATOM 1007 C C . ASP A 1 125 ? -15.117 8.735 27.756 1.00 94.94 125 ASP A C 1
ATOM 1009 O O . ASP A 1 125 ? -14.776 8.161 28.792 1.00 94.94 125 ASP A O 1
ATOM 1013 N N . PHE A 1 126 ? -14.649 8.397 26.558 1.00 94.38 126 PHE A N 1
ATOM 1014 C CA . PHE A 1 126 ? -13.657 7.358 26.309 1.00 94.38 126 PHE A CA 1
ATOM 1015 C C . PHE A 1 126 ? -12.415 7.959 25.674 1.00 94.38 126 PHE A C 1
ATOM 1017 O O . PHE A 1 126 ? -12.519 8.764 24.749 1.00 94.38 126 PHE A O 1
ATOM 1024 N N . ARG A 1 127 ? -11.236 7.524 26.118 1.00 93.25 127 ARG A N 1
ATOM 1025 C CA . ARG A 1 127 ? -9.979 7.763 25.408 1.00 93.25 127 ARG A CA 1
ATOM 1026 C C . ARG A 1 127 ? -9.714 6.595 24.471 1.00 93.25 127 ARG A C 1
ATOM 1028 O O . ARG A 1 127 ? -9.683 5.450 24.914 1.00 93.25 127 ARG A O 1
ATOM 1035 N N . ILE A 1 128 ? -9.521 6.892 23.192 1.00 92.62 128 ILE A N 1
ATOM 1036 C CA . ILE A 1 128 ? -9.127 5.917 22.180 1.00 92.62 128 ILE A CA 1
ATOM 1037 C C . ILE A 1 128 ? -7.704 6.226 21.754 1.00 92.62 128 ILE A C 1
ATOM 1039 O O . ILE A 1 128 ? -7.480 7.239 21.096 1.00 92.62 128 ILE A O 1
ATOM 1043 N N . ASP A 1 129 ? -6.771 5.350 22.101 1.00 91.50 129 ASP A N 1
ATOM 1044 C CA . ASP A 1 129 ? -5.390 5.405 21.635 1.00 91.50 129 ASP A CA 1
ATOM 1045 C C . ASP A 1 129 ? -5.164 4.318 20.585 1.00 91.50 129 ASP A C 1
ATOM 1047 O O . ASP A 1 129 ? -5.682 3.202 20.693 1.00 91.50 129 ASP A O 1
ATOM 1051 N N . TYR A 1 130 ? -4.360 4.621 19.572 1.00 91.69 130 TYR A N 1
ATOM 1052 C CA . TYR A 1 130 ? -3.875 3.612 18.642 1.00 91.69 130 TYR A CA 1
ATOM 1053 C C . TYR A 1 130 ? -2.369 3.659 18.481 1.00 91.69 130 TYR A C 1
ATOM 1055 O O . TYR A 1 130 ? -1.748 4.696 18.691 1.00 91.69 130 TYR A O 1
ATOM 1063 N N . ARG A 1 131 ? -1.791 2.509 18.132 1.00 90.00 131 ARG A N 1
ATOM 1064 C CA . ARG A 1 131 ? -0.355 2.319 17.945 1.00 90.00 131 ARG A CA 1
ATOM 1065 C C . ARG A 1 131 ? -0.089 1.405 16.760 1.00 90.00 131 ARG A C 1
ATOM 1067 O O . ARG A 1 131 ? -0.714 0.354 16.641 1.00 90.00 131 ARG A O 1
ATOM 1074 N N . LEU A 1 132 ? 0.883 1.786 15.941 1.00 90.56 132 LEU A N 1
ATOM 1075 C CA . LEU A 1 132 ? 1.474 0.948 14.900 1.00 90.56 132 LEU A CA 1
ATOM 1076 C C . LEU A 1 132 ? 2.794 0.383 15.439 1.00 90.56 132 LEU A C 1
ATOM 1078 O O . LEU A 1 132 ? 3.565 1.114 16.049 1.00 90.56 132 LEU A O 1
ATOM 1082 N N . SER A 1 133 ? 3.073 -0.903 15.271 1.00 86.94 133 SER A N 1
ATOM 1083 C CA . SER A 1 133 ? 4.344 -1.480 15.741 1.00 86.94 133 SER A CA 1
ATOM 1084 C C . SER A 1 133 ? 4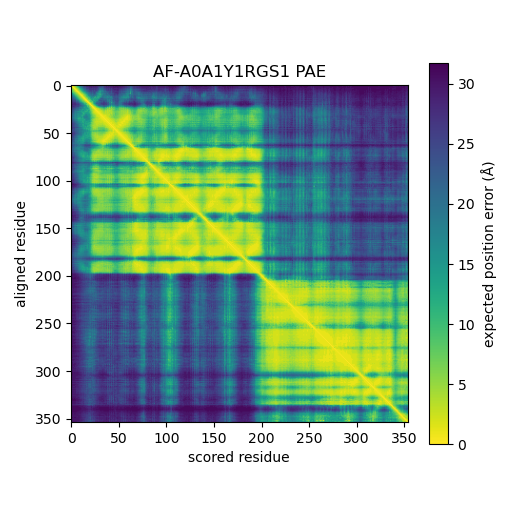.740 -2.717 14.951 1.00 86.94 133 SER A C 1
ATOM 1086 O O . SER A 1 133 ? 3.862 -3.473 14.547 1.00 86.94 133 SER A O 1
ATOM 1088 N N . ASN A 1 134 ? 6.041 -2.958 14.782 1.00 83.25 134 ASN A N 1
ATOM 1089 C CA . ASN A 1 134 ? 6.580 -4.239 14.316 1.00 83.25 134 ASN A CA 1
ATOM 1090 C C . ASN A 1 134 ? 7.663 -4.762 15.298 1.00 83.25 134 ASN A C 1
ATOM 1092 O O . ASN A 1 134 ? 7.936 -4.133 16.321 1.00 83.25 134 ASN A O 1
ATOM 1096 N N . GLU A 1 135 ? 8.289 -5.905 14.996 1.00 72.00 135 GLU A N 1
ATOM 1097 C CA . GLU A 1 135 ? 9.313 -6.536 15.855 1.00 72.00 135 GLU A CA 1
ATOM 1098 C C . GLU A 1 135 ? 10.664 -5.780 15.943 1.00 72.00 135 GLU A C 1
ATOM 1100 O O . GLU A 1 135 ? 11.453 -6.063 16.844 1.00 72.00 135 GLU A O 1
ATOM 1105 N N . LYS A 1 136 ? 10.968 -4.857 15.015 1.00 63.53 136 LYS A N 1
ATOM 1106 C CA . LYS A 1 136 ? 12.292 -4.204 14.846 1.00 63.53 136 LYS A CA 1
ATOM 1107 C C . LYS A 1 136 ? 12.284 -2.676 15.020 1.00 63.53 136 LYS A C 1
ATOM 1109 O O . LYS A 1 136 ? 13.259 -2.110 15.496 1.00 63.53 136 LYS A O 1
ATOM 1114 N N . ASP A 1 137 ? 11.182 -2.046 14.646 1.00 54.69 137 ASP A N 1
ATOM 1115 C CA . ASP A 1 137 ? 10.852 -0.628 14.612 1.00 54.69 137 ASP A CA 1
ATOM 1116 C C . ASP A 1 137 ? 9.525 -0.433 15.364 1.00 54.69 137 ASP A C 1
ATOM 1118 O O . ASP A 1 137 ? 8.417 -0.622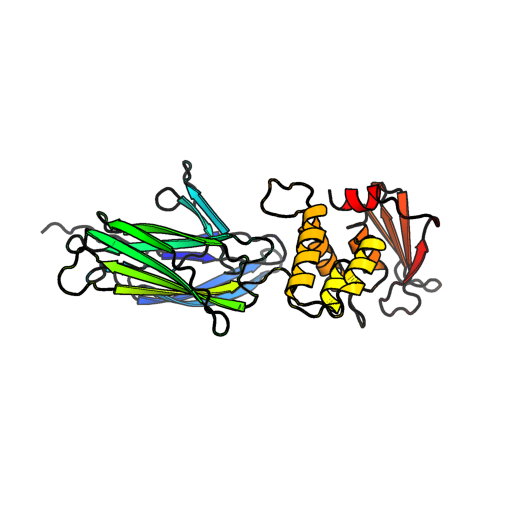 14.849 1.00 54.69 137 ASP A O 1
ATOM 1122 N N . SER A 1 138 ? 9.626 -0.028 16.622 1.00 51.53 138 SER A N 1
ATOM 1123 C CA . SER A 1 138 ? 8.482 0.419 17.410 1.00 51.53 138 SER A CA 1
ATOM 1124 C C . SER A 1 138 ? 8.264 1.916 17.185 1.00 51.53 138 SER A C 1
ATOM 1126 O O . SER A 1 138 ? 8.600 2.729 18.047 1.00 51.53 138 SER A O 1
ATOM 1128 N N . LEU A 1 139 ? 7.733 2.309 16.023 1.00 52.25 139 LEU A N 1
ATOM 1129 C CA . LEU A 1 139 ? 7.225 3.673 15.861 1.00 52.25 139 LEU A CA 1
ATOM 1130 C C . LEU A 1 139 ? 5.864 3.769 16.553 1.00 52.25 139 LEU A C 1
ATOM 1132 O O . LEU A 1 139 ? 4.823 3.514 15.957 1.00 52.25 139 LEU A O 1
ATOM 1136 N N . CYS A 1 140 ? 5.863 4.188 17.811 1.00 51.12 140 CYS A N 1
ATOM 1137 C CA . CYS A 1 140 ? 4.636 4.556 18.497 1.00 51.12 140 CYS A CA 1
ATOM 1138 C C . CYS A 1 140 ? 4.075 5.855 17.896 1.00 51.12 140 CYS A C 1
ATOM 1140 O O . CYS A 1 140 ? 4.299 6.932 18.442 1.00 51.12 140 CYS A O 1
ATOM 1142 N N . VAL A 1 141 ? 3.336 5.777 16.785 1.00 53.25 141 VAL A N 1
ATOM 1143 C CA . VAL A 1 141 ? 2.372 6.837 16.464 1.00 53.25 141 VAL A CA 1
ATOM 1144 C C . VAL A 1 141 ? 1.238 6.675 17.459 1.00 53.25 141 VAL A C 1
ATOM 1146 O O . VAL A 1 141 ? 0.339 5.873 17.239 1.00 53.25 141 VAL A O 1
ATOM 1149 N N . GLU A 1 142 ? 1.347 7.363 18.593 1.00 59.31 142 GLU A N 1
ATOM 1150 C CA . GLU A 1 142 ? 0.276 7.469 19.576 1.00 59.31 142 GLU A CA 1
ATOM 1151 C C . GLU A 1 142 ? -0.559 8.691 19.224 1.00 59.31 142 GLU A C 1
ATOM 1153 O O . GLU A 1 142 ? -0.222 9.826 19.553 1.00 59.31 142 GLU A O 1
ATOM 1158 N N . ASN A 1 143 ? -1.648 8.443 18.512 1.00 66.94 143 ASN A N 1
ATOM 1159 C CA . ASN A 1 143 ? -2.675 9.441 18.294 1.00 66.94 143 ASN A CA 1
ATOM 1160 C C . ASN A 1 143 ? -3.887 9.013 19.116 1.00 66.94 143 ASN A C 1
ATOM 1162 O O . ASN A 1 143 ? -4.527 8.001 18.832 1.00 66.94 143 ASN A O 1
ATOM 1166 N N . GLY A 1 144 ? -4.146 9.775 20.173 1.00 71.81 144 GLY A N 1
ATOM 1167 C CA . GLY A 1 144 ? -5.266 9.569 21.074 1.00 71.81 144 GLY A CA 1
ATOM 1168 C C . GLY A 1 144 ? -6.364 10.594 20.826 1.00 71.81 144 GLY A C 1
ATOM 1169 O O . GLY A 1 144 ? -6.071 11.782 20.678 1.00 71.81 144 GLY A O 1
ATOM 1170 N N . ALA A 1 145 ? -7.623 10.167 20.816 1.00 85.00 145 ALA A N 1
ATOM 1171 C CA . ALA A 1 145 ? -8.769 11.071 20.824 1.00 85.00 145 ALA A CA 1
ATOM 1172 C C . ALA A 1 145 ? -9.718 10.716 21.967 1.00 85.00 145 ALA A C 1
ATOM 1174 O O . ALA A 1 145 ? -9.996 9.542 22.214 1.00 85.00 145 ALA A O 1
ATOM 1175 N N . THR A 1 146 ? -10.237 11.738 22.645 1.00 91.62 146 THR A N 1
ATOM 1176 C CA . THR A 1 146 ? -11.361 11.561 23.562 1.00 91.62 146 THR A CA 1
ATOM 1177 C C . THR A 1 146 ? -12.659 11.679 22.774 1.00 91.62 146 THR A C 1
ATOM 1179 O O . THR A 1 146 ? -12.864 12.665 22.066 1.00 91.62 146 THR A O 1
ATOM 1182 N N . ILE A 1 147 ? -13.528 10.681 22.900 1.00 91.62 147 ILE A N 1
ATOM 1183 C CA . ILE A 1 147 ? -14.855 10.649 22.283 1.00 91.62 147 ILE A CA 1
ATOM 1184 C C . ILE A 1 147 ? -15.923 10.535 23.369 1.00 91.62 147 ILE A C 1
ATOM 1186 O O . ILE A 1 147 ? -15.745 9.799 24.337 1.00 91.62 147 ILE A O 1
ATOM 1190 N N . SER A 1 148 ? -17.042 11.235 23.197 1.00 93.88 148 SER A N 1
ATOM 1191 C CA . SER A 1 148 ? -18.203 11.091 24.080 1.00 93.88 148 SER A CA 1
ATOM 1192 C C . SER A 1 148 ? -19.162 10.051 23.508 1.00 93.88 148 SER A C 1
ATOM 1194 O O . SER A 1 148 ? -19.647 10.186 22.382 1.00 93.88 148 SER A O 1
ATOM 1196 N N . VAL A 1 149 ? -19.441 9.016 24.291 1.00 93.31 149 VAL A N 1
ATOM 1197 C CA . VAL A 1 149 ? -20.270 7.868 23.921 1.00 93.31 149 VAL A CA 1
ATOM 1198 C C . VAL A 1 149 ? -21.644 8.024 24.558 1.00 93.31 149 VAL A C 1
ATOM 1200 O O . VAL A 1 149 ? -21.772 7.950 25.776 1.00 93.31 149 VAL A O 1
ATOM 1203 N N . ASN A 1 150 ? -22.666 8.216 23.722 1.00 93.25 150 ASN A N 1
ATOM 1204 C CA . ASN A 1 150 ? -24.070 8.358 24.141 1.00 93.25 150 ASN A CA 1
ATOM 1205 C C . ASN A 1 150 ? -25.012 7.372 23.428 1.00 93.25 150 ASN A C 1
ATOM 1207 O O . ASN A 1 150 ? -26.220 7.373 23.667 1.00 93.25 150 ASN A O 1
ATOM 1211 N N . ASP A 1 151 ? -24.458 6.546 22.542 1.00 91.12 151 ASP A N 1
ATOM 1212 C CA . ASP A 1 151 ? -25.176 5.600 21.699 1.00 91.12 151 ASP A CA 1
ATOM 1213 C C . ASP A 1 151 ? -24.580 4.192 21.852 1.00 91.12 151 ASP A C 1
ATOM 1215 O O . ASP A 1 151 ? -23.385 4.061 22.136 1.00 91.12 151 ASP A O 1
ATOM 1219 N N . PRO A 1 152 ? -25.360 3.121 21.590 1.00 88.38 152 PRO A N 1
ATOM 1220 C CA . PRO A 1 152 ? -24.866 1.749 21.719 1.00 88.38 152 PRO A CA 1
ATOM 1221 C C . PRO A 1 152 ? -23.704 1.415 20.776 1.00 88.38 152 PRO A C 1
ATOM 1223 O O . PRO A 1 152 ? -22.998 0.431 20.990 1.00 88.38 152 PRO A O 1
ATOM 1226 N N . VAL A 1 153 ? -23.555 2.197 19.702 1.00 89.75 153 VAL A N 1
ATOM 1227 C CA . VAL A 1 153 ? -22.504 2.079 18.691 1.00 89.75 153 VAL A CA 1
ATOM 1228 C C . VAL A 1 153 ? -21.998 3.485 18.385 1.00 89.75 153 VAL A C 1
ATOM 1230 O O . VAL A 1 153 ? -22.729 4.294 17.817 1.00 89.75 153 VAL A O 1
ATOM 1233 N N . THR A 1 154 ? -20.744 3.761 18.727 1.00 91.81 154 THR A N 1
ATOM 1234 C CA . THR A 1 154 ? -20.061 5.017 18.401 1.00 91.81 154 THR A CA 1
ATOM 1235 C C . THR A 1 154 ? -18.945 4.732 17.391 1.00 91.81 154 THR A C 1
ATOM 1237 O O . THR A 1 154 ? -18.003 4.005 17.721 1.00 91.81 154 THR A O 1
ATOM 1240 N N . PRO A 1 155 ? -19.029 5.238 16.146 1.00 90.69 155 PRO A N 1
ATOM 1241 C CA . PRO A 1 155 ? -17.982 5.039 15.148 1.00 90.69 155 PRO A CA 1
ATOM 1242 C C . PRO A 1 155 ? -16.759 5.904 15.458 1.00 90.69 155 PRO A C 1
ATOM 1244 O O . PRO A 1 155 ? -16.890 7.029 15.940 1.00 90.69 155 PRO A O 1
ATOM 1247 N N . PHE A 1 156 ? -15.575 5.422 15.097 1.00 89.25 156 PHE A N 1
ATOM 1248 C CA . PHE A 1 156 ? -14.377 6.251 15.059 1.00 89.25 156 PHE A CA 1
ATOM 1249 C C . PHE A 1 156 ? -13.451 5.848 13.913 1.00 89.25 156 PHE A C 1
ATOM 1251 O O . PHE A 1 156 ? -13.456 4.719 13.414 1.00 89.25 156 PHE A O 1
ATOM 1258 N N . THR A 1 157 ? -12.652 6.816 13.485 1.00 90.75 157 THR A N 1
ATOM 1259 C CA . THR A 1 157 ? -11.709 6.695 12.375 1.00 90.75 157 THR A CA 1
ATOM 1260 C C . THR A 1 157 ? -10.348 7.164 12.847 1.00 90.75 157 THR A C 1
ATOM 1262 O O . THR A 1 157 ? -10.266 8.162 13.564 1.00 90.75 157 THR A O 1
ATOM 1265 N N . GLY A 1 158 ? -9.287 6.490 12.423 1.00 89.06 158 GLY A N 1
ATOM 1266 C CA . GLY A 1 158 ? -7.925 6.944 12.675 1.00 89.06 158 GLY A CA 1
ATOM 1267 C C . GLY A 1 158 ? -7.123 7.057 11.390 1.00 89.06 158 GLY A C 1
ATOM 1268 O O . GLY A 1 158 ? -7.427 6.409 10.384 1.00 89.06 158 GLY A O 1
ATOM 1269 N N . SER A 1 159 ? -6.099 7.904 11.448 1.00 87.44 159 SER A N 1
ATOM 1270 C CA . SER A 1 159 ? -5.198 8.173 10.337 1.00 87.44 159 SER A CA 1
ATOM 1271 C C . SER A 1 159 ? -3.771 8.375 10.827 1.00 87.44 159 SER A C 1
ATOM 1273 O O . SER A 1 159 ? -3.554 9.085 11.807 1.00 87.44 159 SER A O 1
ATOM 1275 N N . ALA A 1 160 ? -2.794 7.825 10.121 1.00 85.69 160 ALA A N 1
ATOM 1276 C CA . ALA A 1 160 ? -1.386 8.040 10.429 1.00 85.69 160 ALA A CA 1
ATOM 1277 C C . ALA A 1 160 ? -0.587 8.311 9.156 1.00 85.69 160 ALA A C 1
ATOM 1279 O O . ALA A 1 160 ? -0.903 7.765 8.100 1.00 85.69 160 ALA A O 1
ATOM 1280 N N . ASP A 1 161 ? 0.461 9.121 9.293 1.00 78.94 161 ASP A N 1
ATOM 1281 C CA . ASP A 1 161 ? 1.526 9.217 8.301 1.00 78.94 161 ASP A CA 1
ATOM 1282 C C . ASP A 1 161 ? 2.531 8.095 8.577 1.00 78.94 161 ASP A C 1
ATOM 1284 O O . ASP A 1 161 ? 3.178 8.059 9.628 1.00 78.94 161 ASP A O 1
ATOM 1288 N N . ILE A 1 162 ? 2.617 7.148 7.648 1.00 79.31 162 ILE A N 1
ATOM 1289 C CA . ILE A 1 162 ? 3.521 6.005 7.737 1.00 79.31 162 ILE A CA 1
ATOM 1290 C C . ILE A 1 162 ? 4.839 6.228 6.994 1.00 79.31 162 ILE A C 1
ATOM 1292 O O . ILE A 1 162 ? 5.651 5.320 7.011 1.00 79.31 162 ILE A O 1
ATOM 1296 N N . SER A 1 163 ? 5.107 7.396 6.399 1.00 70.25 163 SER A N 1
ATOM 1297 C CA . SER A 1 163 ? 6.294 7.675 5.555 1.00 70.25 163 SER A CA 1
ATOM 1298 C C . SER A 1 163 ? 7.644 7.284 6.168 1.00 70.25 163 SER A C 1
ATOM 1300 O O . SER A 1 163 ? 8.567 6.925 5.444 1.00 70.25 163 SER A O 1
ATOM 1302 N N . ASN A 1 164 ? 7.754 7.325 7.498 1.00 70.06 164 ASN A N 1
ATOM 1303 C CA . ASN A 1 164 ? 8.969 6.969 8.238 1.00 70.06 164 ASN A CA 1
ATOM 1304 C C . ASN A 1 164 ? 9.035 5.488 8.660 1.00 70.06 164 ASN A C 1
ATOM 1306 O O . ASN A 1 164 ? 9.996 5.071 9.309 1.00 70.06 164 ASN A O 1
ATOM 1310 N N . LEU A 1 165 ? 8.008 4.696 8.352 1.00 75.50 165 LEU A N 1
ATOM 1311 C CA . LEU A 1 165 ? 7.980 3.255 8.580 1.00 75.50 165 LEU A CA 1
ATOM 1312 C C . LEU A 1 165 ? 8.654 2.526 7.428 1.00 75.50 165 LEU A C 1
ATOM 1314 O O . LEU A 1 165 ? 8.572 2.955 6.285 1.00 75.50 165 LEU A O 1
ATOM 1318 N N . LYS A 1 166 ? 9.302 1.401 7.718 1.00 73.38 166 LYS A N 1
ATOM 1319 C CA . LYS A 1 166 ? 9.956 0.565 6.708 1.00 73.38 166 LYS A CA 1
ATOM 1320 C C . LYS A 1 166 ? 8.998 -0.494 6.175 1.00 73.38 166 LYS A C 1
ATOM 1322 O O . LYS A 1 166 ? 7.911 -0.693 6.709 1.00 73.38 166 LYS A O 1
ATOM 1327 N N . ASP A 1 167 ? 9.436 -1.199 5.139 1.00 76.31 167 ASP A N 1
ATOM 1328 C CA . ASP A 1 167 ? 8.747 -2.396 4.670 1.00 76.31 167 ASP A CA 1
ATOM 1329 C C . ASP A 1 167 ? 8.679 -3.451 5.774 1.00 76.31 167 ASP A C 1
ATOM 1331 O O . ASP A 1 167 ? 9.660 -3.712 6.481 1.00 76.31 167 ASP A O 1
ATOM 1335 N N . GLY A 1 168 ? 7.530 -4.104 5.896 1.00 79.19 168 GLY A N 1
ATOM 1336 C CA . GLY A 1 168 ? 7.355 -5.199 6.839 1.00 79.19 168 GLY A CA 1
ATOM 1337 C C . GLY A 1 168 ? 5.920 -5.391 7.294 1.00 79.19 168 GLY A C 1
ATOM 1338 O O . GLY A 1 168 ? 5.005 -4.664 6.908 1.00 79.19 168 GLY A O 1
ATOM 1339 N N . THR A 1 169 ? 5.733 -6.398 8.139 1.00 87.19 169 THR A N 1
ATOM 1340 C CA . THR A 1 169 ? 4.458 -6.658 8.805 1.00 87.19 169 THR A CA 1
ATOM 1341 C C . THR A 1 169 ? 4.381 -5.836 10.082 1.00 87.19 169 THR A C 1
ATOM 1343 O O . THR A 1 169 ? 5.291 -5.883 10.909 1.00 87.19 169 THR A O 1
ATOM 1346 N N . TYR A 1 170 ? 3.288 -5.100 10.237 1.00 91.31 170 TYR A N 1
ATOM 1347 C CA . TYR A 1 170 ? 2.990 -4.275 11.397 1.00 91.31 170 TYR A CA 1
ATOM 1348 C C . TYR A 1 170 ? 1.669 -4.713 12.023 1.00 91.31 170 TYR A C 1
ATOM 1350 O O . TYR A 1 170 ? 0.762 -5.218 11.361 1.00 91.31 170 TYR A O 1
ATOM 1358 N N . THR A 1 171 ? 1.542 -4.454 13.316 1.00 93.50 171 THR A N 1
ATOM 1359 C CA . THR A 1 171 ? 0.305 -4.602 14.073 1.00 93.50 171 THR A CA 1
ATOM 1360 C C . THR A 1 171 ? -0.250 -3.219 14.389 1.00 93.50 171 THR A C 1
ATOM 1362 O O . THR A 1 171 ? 0.451 -2.386 14.969 1.00 93.50 171 THR A O 1
ATOM 1365 N N . LEU A 1 172 ? -1.515 -2.978 14.040 1.00 93.94 172 LEU A N 1
ATOM 1366 C CA . LEU A 1 172 ? -2.289 -1.859 14.574 1.00 93.94 172 LEU A CA 1
ATOM 1367 C C . LEU A 1 172 ? -2.970 -2.330 15.857 1.00 93.94 172 LEU A C 1
ATOM 1369 O O . LEU A 1 172 ? -3.777 -3.253 15.817 1.00 93.94 172 LEU A O 1
ATOM 1373 N N . THR A 1 173 ? -2.668 -1.683 16.979 1.00 93.50 173 THR A N 1
ATOM 1374 C CA . THR A 1 173 ? -3.325 -1.915 18.272 1.00 93.50 173 THR A CA 1
ATOM 1375 C C . THR A 1 173 ? -4.198 -0.719 18.617 1.00 93.50 173 THR A C 1
ATOM 1377 O O . THR A 1 173 ? -3.706 0.406 18.606 1.00 93.50 173 THR A O 1
ATOM 1380 N N . LEU A 1 174 ? -5.466 -0.959 18.945 1.00 93.38 174 LEU A N 1
ATOM 1381 C CA . LEU A 1 174 ? -6.416 0.034 19.446 1.00 93.38 174 LEU A CA 1
ATOM 1382 C C . LEU A 1 174 ? -6.712 -0.252 20.913 1.00 93.38 174 LEU A C 1
ATOM 1384 O O . LEU A 1 174 ? -6.998 -1.397 21.268 1.00 93.38 174 LEU A O 1
ATOM 1388 N N . VAL A 1 175 ? -6.692 0.784 21.742 1.00 93.31 175 VAL A N 1
ATOM 1389 C CA . VAL A 1 175 ? -7.038 0.724 23.162 1.00 93.31 175 VAL A CA 1
ATOM 1390 C C . VAL A 1 175 ? -8.144 1.733 23.421 1.00 93.31 175 VAL A C 1
ATOM 1392 O O . VAL A 1 175 ? -7.968 2.916 23.145 1.00 93.31 175 VAL A O 1
ATOM 1395 N N . ALA A 1 176 ? -9.273 1.272 23.954 1.00 93.19 176 ALA A N 1
ATOM 1396 C CA . ALA A 1 176 ? -10.333 2.141 24.447 1.00 93.19 176 ALA A CA 1
ATOM 1397 C C . ALA A 1 176 ? -10.383 2.078 25.970 1.00 93.19 176 ALA A C 1
ATOM 1399 O O . ALA A 1 176 ? -10.523 0.995 26.538 1.00 93.19 176 ALA A O 1
ATOM 1400 N N . GLU A 1 177 ? -10.283 3.234 26.611 1.00 93.12 177 GLU A N 1
ATOM 1401 C CA . GLU A 1 177 ? -10.311 3.412 28.060 1.00 93.12 177 GLU A CA 1
ATOM 1402 C C . GLU A 1 177 ? -11.522 4.253 28.449 1.00 93.12 177 GLU A C 1
ATOM 1404 O O . GLU A 1 177 ? -11.699 5.362 27.937 1.00 93.12 177 GLU A O 1
ATOM 1409 N N . ASN A 1 178 ? -12.352 3.739 29.357 1.00 92.81 178 ASN A N 1
ATOM 1410 C CA . ASN A 1 178 ? -13.470 4.507 29.896 1.00 92.81 178 ASN A CA 1
ATOM 1411 C C . ASN A 1 178 ? -12.946 5.529 30.920 1.00 92.81 178 ASN A C 1
ATOM 1413 O O . ASN A 1 178 ? -12.457 5.165 31.990 1.00 92.81 178 ASN A O 1
ATOM 1417 N N . LEU A 1 179 ? -13.042 6.821 30.603 1.00 91.81 179 LEU A N 1
ATOM 1418 C CA . LEU A 1 179 ? -12.607 7.900 31.498 1.00 91.81 179 LEU A CA 1
ATOM 1419 C C . LEU A 1 179 ? -13.661 8.253 32.550 1.00 91.81 179 LEU A C 1
ATOM 1421 O O . LEU A 1 179 ? -13.339 8.908 33.539 1.00 91.81 179 LEU A O 1
ATOM 1425 N N . SER A 1 180 ? -14.911 7.848 32.325 1.00 87.31 180 SER A N 1
ATOM 1426 C CA . SER A 1 180 ? -16.041 8.124 33.220 1.00 87.31 180 SER A CA 1
ATOM 1427 C C . SER A 1 180 ? -16.220 7.048 34.291 1.00 87.31 180 SER A C 1
ATOM 1429 O O . SER A 1 180 ? -16.957 7.256 35.253 1.00 87.31 180 SER A O 1
ATOM 1431 N N . ASP A 1 181 ? -15.534 5.914 34.148 1.00 80.62 181 ASP A N 1
ATOM 1432 C CA . ASP A 1 181 ? -15.469 4.884 35.177 1.00 80.62 181 ASP A CA 1
ATOM 1433 C C . ASP A 1 181 ? -14.506 5.306 36.300 1.00 80.62 181 ASP A C 1
ATOM 1435 O O . ASP A 1 181 ? -13.301 5.466 36.094 1.00 80.62 181 ASP A O 1
ATOM 1439 N N . HIS A 1 182 ? -15.050 5.482 37.503 1.00 66.88 182 HIS A N 1
ATOM 1440 C CA . HIS A 1 182 ? -14.313 5.936 38.680 1.00 66.88 182 HIS A CA 1
ATOM 1441 C C . HIS A 1 182 ? -13.501 4.836 39.377 1.00 66.88 182 HIS A C 1
ATOM 1443 O O . HIS A 1 182 ? -12.666 5.169 40.220 1.00 66.88 182 HIS A O 1
ATOM 1449 N N . GLU A 1 183 ? -13.733 3.551 39.082 1.00 63.56 183 GLU A N 1
ATOM 1450 C CA . GLU A 1 183 ? -13.178 2.468 39.907 1.00 63.56 183 GLU A CA 1
ATOM 1451 C C . GLU A 1 183 ? -11.959 1.756 39.318 1.00 63.56 183 GLU A C 1
ATOM 1453 O O . GLU A 1 183 ? -11.251 1.099 40.086 1.00 63.56 183 GLU A O 1
ATOM 1458 N N . GLN A 1 184 ? -11.653 1.893 38.019 1.00 67.88 184 GLN A N 1
ATOM 1459 C CA . GLN A 1 184 ? -10.446 1.264 37.452 1.00 67.88 184 GLN A CA 1
ATOM 1460 C C . GLN A 1 184 ? -9.980 1.740 36.066 1.00 67.88 184 GLN A C 1
ATOM 1462 O O . GLN A 1 184 ? -8.959 1.227 35.606 1.00 67.88 184 GLN A O 1
ATOM 1467 N N . HIS A 1 185 ? -10.666 2.691 35.413 1.00 76.19 185 HIS A N 1
ATOM 1468 C CA . HIS A 1 185 ? -10.409 3.046 34.008 1.00 76.19 185 HIS A CA 1
ATOM 1469 C C . HIS A 1 185 ? -10.281 1.797 33.126 1.00 76.19 185 HIS A C 1
ATOM 1471 O O . HIS A 1 185 ? -9.246 1.545 32.501 1.00 76.19 185 HIS A O 1
ATOM 1477 N N . GLU A 1 186 ? -11.320 0.958 33.151 1.00 85.62 186 GLU A N 1
ATOM 1478 C CA . GLU A 1 186 ? -11.331 -0.305 32.421 1.00 85.62 186 GLU A CA 1
ATOM 1479 C C . GLU A 1 186 ? -10.968 -0.082 30.942 1.00 85.62 186 GLU A C 1
ATOM 1481 O O . GLU A 1 186 ? -11.392 0.896 30.311 1.00 85.62 186 GLU A O 1
ATOM 1486 N N . LYS A 1 187 ? -10.141 -0.984 30.400 1.00 91.06 187 LYS A N 1
ATOM 1487 C CA . LYS A 1 187 ? -9.624 -0.896 29.032 1.00 91.06 187 LYS A CA 1
ATOM 1488 C C . LYS A 1 187 ? -10.019 -2.115 28.229 1.00 91.06 187 LYS A C 1
ATOM 1490 O O . LYS A 1 187 ? -9.930 -3.243 28.710 1.00 91.06 187 LYS A O 1
ATOM 1495 N N . VAL A 1 188 ? -10.361 -1.887 26.970 1.00 92.06 188 VAL A N 1
ATOM 1496 C CA . VAL A 1 188 ? -10.517 -2.942 25.968 1.00 92.06 188 VAL A CA 1
ATOM 1497 C C . VAL A 1 188 ? -9.524 -2.720 24.843 1.00 92.06 188 VAL A C 1
ATOM 1499 O O . VAL A 1 188 ? -9.213 -1.583 24.484 1.00 92.06 188 VAL A O 1
ATOM 1502 N N . VAL A 1 189 ? -9.010 -3.818 24.298 1.00 92.06 189 VAL A N 1
ATOM 1503 C CA . VAL A 1 189 ? -7.970 -3.800 23.271 1.00 92.06 189 VAL A CA 1
ATOM 1504 C C . VAL A 1 189 ? -8.422 -4.643 22.090 1.00 92.06 189 VAL A C 1
ATOM 1506 O O . VAL A 1 189 ? -8.935 -5.745 22.273 1.00 92.06 189 VAL A O 1
ATOM 1509 N N . THR A 1 190 ? -8.207 -4.142 20.879 1.00 92.06 190 THR A N 1
ATOM 1510 C CA . THR A 1 190 ? -8.271 -4.943 19.652 1.00 92.06 190 THR A CA 1
ATOM 1511 C C . THR A 1 190 ? -7.023 -4.679 18.829 1.00 92.06 190 THR A C 1
ATOM 1513 O O . THR A 1 190 ? -6.481 -3.575 18.850 1.00 92.06 190 THR A O 1
ATOM 1516 N N . HIS A 1 191 ? -6.567 -5.677 18.085 1.00 93.62 191 HIS A N 1
ATOM 1517 C CA . HIS A 1 191 ? -5.444 -5.521 17.176 1.00 93.62 191 HIS A CA 1
ATOM 1518 C C . HIS A 1 191 ? -5.691 -6.273 15.873 1.00 93.62 191 HIS A C 1
ATOM 1520 O O . HIS A 1 191 ? -6.459 -7.234 15.840 1.00 93.62 191 HIS A O 1
ATOM 1526 N N . ASP A 1 192 ? -5.042 -5.838 14.801 1.00 93.00 192 ASP A N 1
ATOM 1527 C CA . ASP A 1 192 ? -5.020 -6.564 13.533 1.00 93.00 192 ASP A CA 1
ATOM 1528 C C . ASP A 1 192 ? -3.712 -6.268 12.782 1.00 93.00 192 ASP A C 1
ATOM 1530 O O . ASP A 1 192 ? -3.058 -5.244 13.018 1.00 93.00 192 ASP A O 1
ATOM 1534 N N . GLU A 1 193 ? -3.315 -7.183 11.904 1.00 93.25 193 GLU A N 1
ATOM 1535 C CA . GLU A 1 193 ? -2.062 -7.103 11.150 1.00 93.25 193 GLU A CA 1
ATOM 1536 C C . GLU A 1 193 ? -2.269 -6.507 9.758 1.00 93.25 193 GLU A C 1
ATOM 1538 O O . GLU A 1 193 ? -3.283 -6.746 9.091 1.00 93.25 193 GLU A O 1
ATOM 1543 N N . PHE A 1 194 ? -1.268 -5.751 9.317 1.00 90.81 194 PHE A N 1
ATOM 1544 C CA . PHE A 1 194 ? -1.170 -5.184 7.980 1.00 90.81 194 PHE A CA 1
ATOM 1545 C C . PHE A 1 194 ? 0.286 -5.198 7.505 1.00 90.81 194 PHE A C 1
ATOM 1547 O O . PHE A 1 194 ? 1.221 -5.337 8.296 1.00 90.81 194 PHE A O 1
ATOM 1554 N N . SER A 1 195 ? 0.486 -5.047 6.204 1.00 88.50 195 SER A N 1
ATOM 1555 C CA . SER A 1 195 ? 1.813 -4.975 5.600 1.00 88.50 195 SER A CA 1
ATOM 1556 C C . SER A 1 195 ? 2.072 -3.578 5.059 1.00 88.50 195 SER A C 1
ATOM 1558 O O . SER A 1 195 ? 1.191 -2.954 4.470 1.00 88.50 195 SER A O 1
ATOM 1560 N N . ILE A 1 196 ? 3.294 -3.092 5.243 1.00 83.94 196 ILE A N 1
ATOM 1561 C CA . ILE A 1 196 ? 3.818 -1.928 4.535 1.00 83.94 196 ILE A CA 1
ATOM 1562 C C . ILE A 1 196 ? 4.767 -2.439 3.459 1.00 83.94 196 ILE A C 1
ATOM 1564 O O . ILE A 1 196 ? 5.668 -3.230 3.741 1.00 83.94 196 ILE A O 1
ATOM 1568 N N . VAL A 1 197 ? 4.518 -2.009 2.229 1.00 76.94 197 VAL A N 1
ATOM 1569 C CA . VAL A 1 197 ? 5.309 -2.304 1.040 1.00 76.94 197 VAL A CA 1
ATOM 1570 C C . VAL A 1 197 ? 5.449 -1.000 0.263 1.00 76.94 197 VAL A C 1
ATOM 1572 O O . VAL A 1 197 ? 4.523 -0.583 -0.434 1.00 76.94 197 VAL A O 1
ATOM 1575 N N . TRP A 1 198 ? 6.599 -0.345 0.381 1.00 67.38 198 TRP A N 1
ATOM 1576 C CA . TRP A 1 198 ? 6.928 0.915 -0.282 1.00 67.38 198 TRP A CA 1
ATOM 1577 C C . TRP A 1 198 ? 7.211 0.747 -1.770 1.00 67.38 198 TRP A C 1
ATOM 1579 O O . TRP A 1 198 ? 8.276 1.096 -2.264 1.00 67.38 198 TRP A O 1
ATOM 1589 N N . SER A 1 199 ? 6.244 0.224 -2.526 1.00 56.34 199 SER A N 1
ATOM 1590 C CA . SER A 1 199 ? 6.438 -0.231 -3.910 1.00 56.34 199 SER A CA 1
ATOM 1591 C C . SER A 1 199 ? 7.603 -1.239 -4.036 1.00 56.34 199 SER A C 1
ATOM 1593 O O . SER A 1 199 ? 8.265 -1.603 -3.071 1.00 56.34 199 SER A O 1
ATOM 1595 N N . GLN A 1 200 ? 7.893 -1.721 -5.244 1.00 45.78 200 GLN A N 1
ATOM 1596 C CA . GLN A 1 200 ? 9.086 -2.550 -5.484 1.00 45.78 200 GLN A CA 1
ATOM 1597 C C . GLN A 1 200 ? 10.409 -1.770 -5.342 1.00 45.78 200 GLN A C 1
ATOM 1599 O O . GLN A 1 200 ? 11.494 -2.342 -5.478 1.00 45.78 200 GLN A O 1
ATOM 1604 N N . ILE A 1 201 ? 10.335 -0.468 -5.071 1.00 50.09 201 ILE A N 1
ATOM 1605 C CA . ILE A 1 201 ? 11.466 0.361 -4.687 1.00 50.09 201 ILE A CA 1
ATOM 1606 C C . ILE A 1 201 ? 11.746 0.098 -3.219 1.00 50.09 201 ILE A C 1
ATOM 1608 O O . ILE A 1 201 ? 11.250 0.768 -2.322 1.00 50.09 201 ILE A O 1
ATOM 1612 N N . SER A 1 202 ? 12.582 -0.895 -2.963 1.00 47.00 202 SER A N 1
ATOM 1613 C CA . SER A 1 202 ? 13.214 -0.989 -1.663 1.00 47.00 202 SER A CA 1
ATOM 1614 C C . SER A 1 202 ? 14.125 0.239 -1.527 1.00 47.00 202 SER A C 1
ATOM 1616 O O . SER A 1 202 ? 15.267 0.229 -1.982 1.00 47.00 202 SER A O 1
ATOM 1618 N N . TRP A 1 203 ? 13.600 1.338 -0.972 1.00 48.44 203 TRP A N 1
ATOM 1619 C CA . TRP A 1 203 ? 14.350 2.587 -0.787 1.00 48.44 203 TRP A CA 1
ATOM 1620 C C . TRP A 1 203 ? 15.531 2.392 0.183 1.00 48.44 203 TRP A C 1
ATOM 1622 O O . TRP A 1 203 ? 16.478 3.163 0.149 1.00 48.44 203 TRP A O 1
ATOM 1632 N N . GLY A 1 204 ? 15.517 1.314 0.977 1.00 43.78 204 GLY A N 1
ATOM 1633 C CA . GLY A 1 204 ? 16.660 0.800 1.748 1.00 43.78 204 GLY A CA 1
ATOM 1634 C C . GLY A 1 204 ? 17.179 -0.564 1.265 1.00 43.78 204 GLY A C 1
ATOM 1635 O O . GLY A 1 204 ? 17.779 -1.304 2.041 1.00 43.78 204 GLY A O 1
ATOM 1636 N N . GLY A 1 205 ? 16.875 -0.948 0.024 1.00 51.25 205 GLY A N 1
ATOM 1637 C CA . GLY A 1 205 ? 17.341 -2.191 -0.588 1.00 51.25 205 GLY A CA 1
ATOM 1638 C C . GLY A 1 205 ? 18.727 -2.058 -1.204 1.00 51.25 205 GLY A C 1
ATOM 1639 O O . GLY A 1 205 ? 19.377 -1.021 -1.107 1.00 51.25 205 GLY A O 1
ATOM 1640 N N . ASP A 1 206 ? 19.185 -3.126 -1.865 1.00 64.75 206 ASP A N 1
ATOM 1641 C CA . ASP A 1 206 ? 20.452 -3.128 -2.605 1.00 64.75 206 ASP A CA 1
ATOM 1642 C C . ASP A 1 206 ? 20.534 -1.874 -3.493 1.00 64.75 206 ASP A C 1
ATOM 1644 O O . ASP A 1 206 ? 19.727 -1.693 -4.402 1.00 64.75 206 ASP A O 1
ATOM 1648 N N . TYR A 1 207 ? 21.518 -1.010 -3.241 1.00 67.00 207 TYR A N 1
ATOM 1649 C CA . TYR A 1 207 ? 21.808 0.187 -4.035 1.00 67.00 207 TYR A CA 1
ATOM 1650 C C . TYR A 1 207 ? 21.874 -0.120 -5.544 1.00 67.00 207 TYR A C 1
ATOM 1652 O O . TYR A 1 207 ? 21.467 0.684 -6.390 1.00 67.00 207 TYR A O 1
ATOM 1660 N N . LYS A 1 208 ? 22.316 -1.332 -5.902 1.00 70.69 208 LYS A N 1
ATOM 1661 C CA . LYS A 1 208 ? 22.336 -1.802 -7.290 1.00 70.69 208 LYS A CA 1
ATOM 1662 C C . LYS A 1 208 ? 20.942 -2.029 -7.850 1.00 70.69 208 LYS A C 1
ATOM 1664 O O . LYS A 1 208 ? 20.801 -1.962 -9.062 1.00 70.69 208 LYS A O 1
ATOM 1669 N N . GLU A 1 209 ? 19.944 -2.327 -7.027 1.00 69.12 209 GLU A N 1
ATOM 1670 C CA . GLU A 1 209 ? 18.545 -2.455 -7.435 1.00 69.12 209 GLU A CA 1
ATOM 1671 C C . GLU A 1 209 ? 17.923 -1.090 -7.713 1.00 69.12 209 GLU A C 1
ATOM 1673 O O . GLU A 1 209 ? 17.378 -0.886 -8.793 1.00 69.12 209 GLU A O 1
ATOM 1678 N N . ALA A 1 210 ? 18.119 -0.115 -6.826 1.00 69.94 210 ALA A N 1
ATOM 1679 C CA . ALA A 1 210 ? 17.684 1.260 -7.066 1.00 69.94 210 ALA A CA 1
ATOM 1680 C C . ALA A 1 210 ? 18.279 1.844 -8.364 1.00 69.94 210 ALA A C 1
ATOM 1682 O O . ALA A 1 210 ? 17.564 2.467 -9.149 1.00 69.94 210 ALA A O 1
ATOM 1683 N N . TYR A 1 211 ? 19.553 1.556 -8.662 1.00 75.75 211 TYR A N 1
ATOM 1684 C CA . TYR A 1 211 ? 20.158 1.916 -9.951 1.00 75.75 211 TYR A CA 1
ATOM 1685 C C . TYR A 1 211 ? 19.395 1.321 -11.147 1.00 75.75 211 TYR A C 1
ATOM 1687 O O . TYR A 1 211 ? 19.166 2.008 -12.142 1.00 75.75 211 TYR A O 1
ATOM 1695 N N . ARG A 1 212 ? 18.974 0.049 -11.061 1.00 74.31 212 ARG A N 1
ATOM 1696 C CA . ARG A 1 212 ? 18.225 -0.638 -12.136 1.00 74.31 212 ARG A CA 1
ATOM 1697 C C . ARG A 1 212 ? 16.883 0.030 -12.392 1.00 74.31 212 ARG A C 1
ATOM 1699 O O . ARG A 1 212 ? 16.472 0.128 -13.544 1.00 74.31 212 ARG A O 1
ATOM 1706 N N . GLN A 1 213 ? 16.239 0.500 -11.332 1.00 72.31 213 GLN A N 1
ATOM 1707 C CA . GLN A 1 213 ? 14.906 1.094 -11.374 1.00 72.31 213 GLN A CA 1
ATOM 1708 C C . GLN A 1 213 ? 14.871 2.484 -12.008 1.00 72.31 213 GLN A C 1
ATOM 1710 O O . GLN A 1 213 ? 13.811 2.920 -12.427 1.00 72.31 213 GLN A O 1
ATOM 1715 N N . ILE A 1 214 ? 16.001 3.185 -12.108 1.00 85.00 214 ILE A N 1
ATOM 1716 C CA . ILE A 1 214 ? 16.047 4.521 -12.728 1.00 85.00 214 ILE A CA 1
ATOM 1717 C C . ILE A 1 214 ? 16.837 4.543 -14.041 1.00 85.00 214 ILE A C 1
ATOM 1719 O O . ILE A 1 214 ? 16.761 5.516 -14.790 1.00 85.00 214 ILE A O 1
ATOM 1723 N N . LEU A 1 215 ? 17.564 3.463 -14.357 1.00 85.94 215 LEU A N 1
ATOM 1724 C CA . LEU A 1 215 ? 18.553 3.395 -15.438 1.00 85.94 215 LEU A CA 1
ATOM 1725 C C . LEU A 1 215 ? 18.058 3.916 -16.794 1.00 85.94 215 LEU A C 1
ATOM 1727 O O . LEU A 1 215 ? 18.809 4.567 -17.513 1.00 85.94 215 LEU A O 1
ATOM 1731 N N . TYR A 1 216 ? 16.816 3.606 -17.167 1.00 86.06 216 TYR A N 1
ATOM 1732 C CA . TYR A 1 216 ? 16.296 3.900 -18.509 1.00 86.06 216 TYR A CA 1
ATOM 1733 C C . TYR A 1 216 ? 15.614 5.263 -18.646 1.00 86.06 216 TYR A C 1
ATOM 1735 O O . TYR A 1 216 ? 15.264 5.651 -19.762 1.00 86.06 216 TYR A O 1
ATOM 1743 N N . ILE A 1 217 ? 15.429 5.973 -17.532 1.00 87.94 217 ILE A N 1
ATOM 1744 C CA . ILE A 1 217 ? 14.715 7.258 -17.463 1.00 87.94 217 ILE A CA 1
ATOM 1745 C C . ILE A 1 217 ? 15.547 8.381 -16.828 1.00 87.94 217 ILE A C 1
ATOM 1747 O O . ILE A 1 217 ? 15.170 9.553 -16.911 1.00 87.94 217 ILE A O 1
ATOM 1751 N N . ALA A 1 218 ? 16.657 8.043 -16.175 1.00 88.12 218 ALA A N 1
ATOM 1752 C CA . ALA A 1 218 ? 17.607 9.000 -15.634 1.00 88.12 218 ALA A CA 1
ATOM 1753 C C . ALA A 1 218 ? 18.479 9.598 -16.746 1.00 88.12 218 ALA A C 1
ATOM 1755 O O . ALA A 1 218 ? 18.816 8.923 -17.721 1.00 88.12 218 ALA A O 1
ATOM 1756 N N . SER A 1 219 ? 18.852 10.870 -16.598 1.00 87.44 219 SER A N 1
ATOM 1757 C CA . SER A 1 219 ? 19.883 11.478 -17.443 1.00 87.44 219 SER A CA 1
ATOM 1758 C C . SER A 1 219 ? 21.272 10.944 -17.083 1.00 87.44 219 SER A C 1
ATOM 1760 O O . SER A 1 219 ? 21.482 10.435 -15.982 1.00 87.44 219 SER A O 1
ATOM 1762 N N . ASP A 1 220 ? 22.249 11.119 -17.976 1.00 86.31 220 ASP A N 1
ATOM 1763 C CA . ASP A 1 220 ? 23.642 10.746 -17.690 1.00 86.31 220 ASP A CA 1
ATOM 1764 C C . ASP A 1 220 ? 24.173 11.448 -16.426 1.00 86.31 220 ASP A C 1
ATOM 1766 O O . ASP A 1 220 ? 24.836 10.826 -15.598 1.00 86.31 220 ASP A O 1
ATOM 1770 N N . GLU A 1 221 ? 23.804 12.718 -16.221 1.00 88.00 221 GLU A N 1
ATOM 1771 C CA . GLU A 1 221 ? 24.158 13.484 -15.020 1.00 88.00 221 GLU A CA 1
ATOM 1772 C C . GLU A 1 221 ? 23.524 12.902 -13.747 1.00 88.00 221 GLU A C 1
ATOM 1774 O O . GLU A 1 221 ? 24.193 12.786 -12.721 1.00 88.00 221 GLU A O 1
ATOM 1779 N N . GLU A 1 222 ? 22.250 12.503 -13.800 1.00 89.62 222 GLU A N 1
ATOM 1780 C CA . GLU A 1 222 ? 21.560 11.877 -12.666 1.00 89.62 222 GLU A CA 1
ATOM 1781 C C . GLU A 1 222 ? 22.140 10.490 -12.363 1.00 89.62 222 GLU A C 1
ATOM 1783 O O . GLU A 1 222 ? 22.326 10.152 -11.196 1.00 89.62 222 GLU A O 1
ATOM 1788 N N . LEU A 1 223 ? 22.498 9.706 -13.385 1.00 87.75 223 LEU A N 1
ATOM 1789 C CA . LEU A 1 223 ? 23.159 8.411 -13.207 1.00 87.75 223 LEU A CA 1
ATOM 1790 C C . LEU A 1 223 ? 24.551 8.561 -12.600 1.00 87.75 223 LEU A C 1
ATOM 1792 O O . LEU A 1 223 ? 24.920 7.776 -11.729 1.00 87.75 223 LEU A O 1
ATOM 1796 N N . ASP A 1 224 ? 25.325 9.552 -13.030 1.00 87.62 224 ASP A N 1
ATOM 1797 C CA . ASP A 1 224 ? 26.645 9.822 -12.463 1.00 87.62 224 ASP A CA 1
ATOM 1798 C C . ASP A 1 224 ? 26.555 10.409 -11.051 1.00 87.62 224 ASP A C 1
ATOM 1800 O O . ASP A 1 224 ? 27.391 10.099 -10.200 1.00 87.62 224 ASP A O 1
ATOM 1804 N N . GLY A 1 225 ? 25.523 11.207 -10.771 1.00 85.88 225 GLY A N 1
ATOM 1805 C CA . GLY A 1 225 ? 25.167 11.636 -9.421 1.00 85.88 225 GLY A CA 1
ATOM 1806 C C . GLY A 1 225 ? 24.839 10.447 -8.522 1.00 85.88 225 GLY A C 1
ATOM 1807 O O . GLY A 1 225 ? 25.417 10.326 -7.446 1.00 85.88 225 GLY A O 1
ATOM 1808 N N . PHE A 1 226 ? 23.993 9.530 -8.995 1.00 84.44 226 PHE A N 1
ATOM 1809 C CA . PHE A 1 226 ? 23.629 8.325 -8.257 1.00 84.44 226 PHE A CA 1
ATOM 1810 C C . PHE A 1 226 ? 24.844 7.431 -8.004 1.00 84.44 226 PHE A C 1
ATOM 1812 O O . PHE A 1 226 ? 25.041 7.011 -6.868 1.00 84.44 226 PHE A O 1
ATOM 1819 N N . LYS A 1 227 ? 25.703 7.189 -9.011 1.00 83.69 227 LYS A N 1
ATOM 1820 C CA . LYS A 1 227 ? 26.951 6.395 -8.893 1.00 83.69 227 LYS A CA 1
ATOM 1821 C C . LYS A 1 227 ? 27.874 6.878 -7.774 1.00 83.69 227 LYS A C 1
ATOM 1823 O O . LYS A 1 227 ? 28.497 6.068 -7.103 1.00 83.69 227 LYS A O 1
ATOM 1828 N N . LYS A 1 228 ? 27.950 8.192 -7.543 1.00 86.44 228 LYS A N 1
ATOM 1829 C CA . LYS A 1 228 ? 28.767 8.773 -6.461 1.00 86.44 228 LYS A CA 1
ATOM 1830 C C . LYS A 1 228 ? 28.236 8.450 -5.060 1.00 86.44 228 LYS A C 1
ATOM 1832 O O . LYS A 1 228 ? 28.965 8.645 -4.095 1.00 86.44 228 LYS A O 1
ATOM 1837 N N . LEU A 1 229 ? 27.002 7.954 -4.951 1.00 83.00 229 LEU A N 1
ATOM 1838 C CA . LEU A 1 229 ? 26.371 7.529 -3.700 1.00 83.00 229 LEU A CA 1
ATOM 1839 C C . LEU A 1 229 ? 26.641 6.049 -3.360 1.00 83.00 229 LEU A C 1
ATOM 1841 O O . LEU A 1 229 ? 26.009 5.507 -2.451 1.00 83.00 229 LEU A O 1
ATOM 1845 N N . GLU A 1 230 ? 27.567 5.383 -4.065 1.00 79.94 230 GLU A N 1
ATOM 1846 C CA . GLU A 1 230 ? 27.951 3.992 -3.777 1.00 79.94 230 GLU A CA 1
ATOM 1847 C C . GLU A 1 230 ? 28.435 3.817 -2.328 1.00 79.94 230 GLU A C 1
ATOM 1849 O O . GLU A 1 230 ? 28.041 2.852 -1.683 1.00 79.94 230 GLU A O 1
ATOM 1854 N N . ASP A 1 231 ? 29.162 4.792 -1.773 1.00 81.31 231 ASP A N 1
ATOM 1855 C CA . ASP A 1 231 ? 29.641 4.785 -0.379 1.00 81.31 231 ASP A CA 1
ATOM 1856 C C . ASP A 1 231 ? 28.796 5.660 0.578 1.00 81.31 231 ASP A C 1
ATOM 1858 O O . ASP A 1 231 ? 29.163 5.844 1.739 1.00 81.31 231 ASP A O 1
ATOM 1862 N N . ALA A 1 232 ? 27.682 6.225 0.099 1.00 79.69 232 ALA A N 1
ATOM 1863 C CA . ALA A 1 232 ? 26.798 7.097 0.881 1.00 79.69 232 ALA A CA 1
ATOM 1864 C C . ALA A 1 232 ? 25.927 6.310 1.876 1.00 79.69 232 ALA A C 1
ATOM 1866 O O . ALA A 1 232 ? 25.757 5.092 1.740 1.00 79.69 232 ALA A O 1
ATOM 1867 N N . THR A 1 233 ? 25.346 6.999 2.865 1.00 77.69 233 THR A N 1
ATOM 1868 C CA . THR A 1 233 ? 24.392 6.355 3.784 1.00 77.69 233 THR A CA 1
ATOM 1869 C C . THR A 1 233 ? 23.079 6.024 3.072 1.00 77.69 233 THR A C 1
ATOM 1871 O O . THR A 1 233 ? 22.764 6.570 2.010 1.00 77.69 233 THR A O 1
ATOM 1874 N N . ASP A 1 234 ? 22.290 5.119 3.652 1.00 68.69 234 ASP A N 1
ATOM 1875 C CA . ASP A 1 234 ? 20.983 4.772 3.090 1.00 68.69 234 ASP A CA 1
ATOM 1876 C C . ASP A 1 234 ? 20.062 5.998 3.043 1.00 68.69 234 ASP A C 1
ATOM 1878 O O . ASP A 1 234 ? 19.370 6.201 2.050 1.00 68.69 234 ASP A O 1
ATOM 1882 N N . GLU A 1 235 ? 20.128 6.886 4.037 1.00 69.12 235 GLU A N 1
ATOM 1883 C CA . GLU A 1 235 ? 19.360 8.134 4.057 1.00 69.12 235 GLU A CA 1
ATOM 1884 C C . GLU A 1 235 ? 19.711 9.062 2.883 1.00 69.12 235 GLU A C 1
ATOM 1886 O O . GLU A 1 235 ? 18.817 9.629 2.257 1.00 69.12 235 GLU A O 1
ATOM 1891 N N . GLU A 1 236 ? 20.994 9.198 2.540 1.00 74.44 236 GLU A N 1
ATOM 1892 C CA . GLU A 1 236 ? 21.439 10.032 1.414 1.00 74.44 236 GLU A CA 1
ATOM 1893 C C . GLU A 1 236 ? 20.986 9.459 0.063 1.00 74.44 236 GLU A C 1
ATOM 1895 O O . GLU A 1 236 ? 20.606 10.204 -0.849 1.00 74.44 236 GLU A O 1
ATOM 1900 N N . ARG A 1 237 ? 20.988 8.128 -0.067 1.00 75.69 237 ARG A N 1
ATOM 1901 C CA . ARG A 1 237 ? 20.481 7.428 -1.257 1.00 75.69 237 ARG A CA 1
ATOM 1902 C C . ARG A 1 237 ? 18.971 7.589 -1.392 1.00 75.69 237 ARG A C 1
ATOM 1904 O O . ARG A 1 237 ? 18.496 7.875 -2.492 1.00 75.69 237 ARG A O 1
ATOM 1911 N N . ILE A 1 238 ? 18.237 7.450 -0.287 1.00 70.88 238 ILE A N 1
ATOM 1912 C CA . ILE A 1 238 ? 16.787 7.668 -0.220 1.00 70.88 238 ILE A CA 1
ATOM 1913 C C . ILE A 1 238 ? 16.460 9.099 -0.635 1.00 70.88 238 ILE A C 1
ATOM 1915 O O . ILE A 1 238 ? 15.615 9.305 -1.500 1.00 70.88 238 ILE A O 1
ATOM 1919 N N . ASP A 1 239 ? 17.151 10.091 -0.081 1.00 72.75 239 ASP A N 1
ATOM 1920 C CA . ASP A 1 239 ? 16.886 11.496 -0.383 1.00 72.75 239 ASP A CA 1
ATOM 1921 C C . ASP A 1 239 ? 17.140 11.839 -1.863 1.00 72.75 239 ASP A C 1
ATOM 1923 O O . ASP A 1 239 ? 16.343 12.546 -2.488 1.00 72.75 239 ASP A O 1
ATOM 1927 N N . PHE A 1 240 ? 18.202 11.295 -2.472 1.00 83.00 240 PHE A N 1
ATOM 1928 C CA . PHE A 1 240 ? 18.423 11.435 -3.917 1.00 83.00 240 PHE A CA 1
ATOM 1929 C C . PHE A 1 240 ? 17.234 10.903 -4.716 1.00 83.00 240 PHE A C 1
ATOM 1931 O O . PHE A 1 240 ? 16.739 11.551 -5.638 1.00 83.00 240 PHE A O 1
ATOM 1938 N N . LEU A 1 241 ? 16.793 9.705 -4.360 1.00 78.69 241 LEU A N 1
ATOM 1939 C CA . LEU A 1 241 ? 15.737 8.967 -5.022 1.00 78.69 241 LEU A CA 1
ATOM 1940 C C . LEU A 1 241 ? 14.369 9.660 -4.876 1.00 78.69 241 LEU A C 1
ATOM 1942 O O . LEU A 1 241 ? 13.659 9.835 -5.866 1.00 78.69 241 LEU A O 1
ATOM 1946 N N . VAL A 1 242 ? 14.044 10.159 -3.683 1.00 74.44 242 VAL A N 1
ATOM 1947 C CA . VAL A 1 242 ? 12.858 10.992 -3.426 1.00 74.44 242 VAL A CA 1
ATOM 1948 C C . VAL A 1 242 ? 12.867 12.225 -4.330 1.00 74.44 242 VAL A C 1
ATOM 1950 O O . VAL A 1 242 ? 11.883 12.501 -5.020 1.00 74.44 242 VAL A O 1
ATOM 1953 N N . ARG A 1 243 ? 13.997 12.940 -4.406 1.00 79.25 243 ARG A N 1
ATOM 1954 C CA . ARG A 1 243 ? 14.145 14.114 -5.283 1.00 79.25 243 ARG A CA 1
ATOM 1955 C C . ARG A 1 243 ? 14.060 13.753 -6.768 1.00 79.25 243 ARG A C 1
ATOM 1957 O O . ARG A 1 243 ? 13.467 14.504 -7.545 1.00 79.25 243 ARG A O 1
ATOM 1964 N N . PHE A 1 244 ? 14.629 12.616 -7.163 1.00 85.88 244 PHE A N 1
ATOM 1965 C CA . PHE A 1 244 ? 14.614 12.115 -8.538 1.00 85.88 244 PHE A CA 1
ATOM 1966 C C . PHE A 1 244 ? 13.187 11.918 -9.054 1.00 85.88 244 PHE A C 1
ATOM 1968 O O . PHE A 1 244 ? 12.867 12.372 -10.160 1.00 85.88 244 PHE A O 1
ATOM 1975 N N . TRP A 1 245 ? 12.336 11.275 -8.250 1.00 82.38 245 TRP A N 1
ATOM 1976 C CA . TRP A 1 245 ? 10.944 11.028 -8.610 1.00 82.38 245 TRP A CA 1
ATOM 1977 C C . TRP A 1 245 ? 10.090 12.281 -8.473 1.00 82.38 245 TRP A C 1
ATOM 1979 O O . TRP A 1 245 ? 9.365 12.593 -9.410 1.00 82.38 245 TRP A O 1
ATOM 1989 N N . ALA A 1 246 ? 10.240 13.068 -7.402 1.00 77.25 246 ALA A N 1
ATOM 1990 C CA . ALA A 1 246 ? 9.497 14.321 -7.227 1.00 77.25 246 ALA A CA 1
ATOM 1991 C C . ALA A 1 246 ? 9.658 15.286 -8.418 1.00 77.25 246 ALA A C 1
ATOM 1993 O O . ALA A 1 246 ? 8.706 15.941 -8.828 1.00 77.25 246 ALA A O 1
ATOM 1994 N N . LYS A 1 247 ? 10.845 15.338 -9.039 1.00 83.12 247 LYS A N 1
ATOM 1995 C CA . LYS A 1 247 ? 11.099 16.142 -10.250 1.00 83.12 247 LYS A CA 1
ATOM 1996 C C . LYS A 1 247 ? 10.316 15.667 -11.485 1.00 83.12 247 LYS A C 1
ATOM 1998 O O . LYS A 1 247 ? 10.131 16.443 -12.419 1.00 83.12 247 LYS A O 1
ATOM 2003 N N . ARG A 1 248 ? 9.913 14.397 -11.515 1.00 83.88 248 ARG A N 1
ATOM 2004 C CA . ARG A 1 248 ? 9.191 13.743 -12.619 1.00 83.88 248 ARG A CA 1
ATOM 2005 C C . ARG A 1 248 ? 7.692 13.621 -12.363 1.00 83.88 248 ARG A C 1
ATOM 2007 O O . ARG A 1 248 ? 7.012 13.013 -13.175 1.00 83.88 248 ARG A O 1
ATOM 2014 N N . ASP A 1 249 ? 7.194 14.181 -11.265 1.00 80.75 249 ASP A N 1
ATOM 2015 C CA . ASP A 1 249 ? 5.773 14.189 -10.944 1.00 80.75 249 ASP A CA 1
ATOM 2016 C C . ASP A 1 249 ? 5.005 15.138 -11.891 1.00 80.75 249 ASP A C 1
ATOM 2018 O O . ASP A 1 249 ? 5.225 16.357 -11.842 1.00 80.75 249 ASP A O 1
ATOM 2022 N N . PRO A 1 250 ? 4.140 14.616 -12.783 1.00 74.94 250 PRO A N 1
ATOM 2023 C CA . PRO A 1 250 ? 3.395 15.444 -13.722 1.00 74.94 250 PRO A CA 1
ATOM 2024 C C . PRO A 1 250 ? 2.248 16.197 -13.040 1.00 74.94 250 PRO A C 1
ATOM 2026 O O . PRO A 1 250 ? 1.829 17.249 -13.535 1.00 74.94 250 PRO A O 1
ATOM 2029 N N . ILE A 1 251 ? 1.741 15.697 -11.908 1.00 72.88 251 ILE A N 1
ATOM 2030 C CA . ILE A 1 251 ? 0.604 16.275 -11.197 1.00 72.88 251 ILE A CA 1
ATOM 2031 C C . ILE A 1 251 ? 0.946 16.389 -9.702 1.00 72.88 251 ILE A C 1
ATOM 2033 O O . ILE A 1 251 ? 0.318 15.744 -8.878 1.00 72.88 251 ILE A O 1
ATOM 2037 N N . PRO A 1 252 ? 1.791 17.351 -9.276 1.00 68.31 252 PRO A N 1
ATOM 2038 C CA . PRO A 1 252 ? 2.199 17.478 -7.864 1.00 68.31 252 PRO A CA 1
ATOM 2039 C C . PRO A 1 252 ? 1.063 17.786 -6.866 1.00 68.31 252 PRO A C 1
ATOM 2041 O O . PRO A 1 252 ? 1.296 17.989 -5.676 1.00 68.31 252 PRO A O 1
ATOM 2044 N N . ARG A 1 253 ? -0.167 17.959 -7.363 1.00 63.81 253 ARG A N 1
ATOM 2045 C CA . ARG A 1 253 ? -1.380 18.163 -6.566 1.00 63.81 253 ARG A CA 1
ATOM 2046 C C . ARG A 1 253 ? -2.069 16.855 -6.193 1.00 63.81 253 ARG A C 1
ATOM 2048 O O . ARG A 1 253 ? -2.929 16.892 -5.313 1.00 63.81 253 ARG A O 1
ATOM 2055 N N . THR A 1 254 ? -1.763 15.750 -6.865 1.00 48.41 254 THR A N 1
ATOM 2056 C CA . THR A 1 254 ? -2.173 14.423 -6.418 1.00 48.41 254 THR A CA 1
ATOM 2057 C C . THR A 1 254 ? -1.144 13.930 -5.396 1.00 48.41 254 THR A C 1
ATOM 2059 O O . THR A 1 254 ? 0.032 14.280 -5.465 1.00 48.41 254 THR A O 1
ATOM 2062 N N . PRO A 1 255 ? -1.556 13.135 -4.397 1.00 44.03 255 PRO A N 1
ATOM 2063 C CA . PRO A 1 255 ? -0.607 12.494 -3.487 1.00 44.03 255 PRO A CA 1
ATOM 2064 C C . PRO A 1 255 ? 0.278 11.439 -4.175 1.00 44.03 255 PRO A C 1
ATOM 2066 O O . PRO A 1 255 ? 1.159 10.871 -3.536 1.00 44.03 255 PRO A O 1
ATOM 2069 N N . GLN A 1 256 ? 0.004 11.116 -5.442 1.00 54.84 256 GLN A N 1
ATOM 2070 C CA . GLN A 1 256 ? 0.645 10.061 -6.209 1.00 54.84 256 GLN A CA 1
ATOM 2071 C C . GLN A 1 256 ? 1.491 10.651 -7.329 1.00 54.84 256 GLN A C 1
ATOM 2073 O O . GLN A 1 256 ? 1.003 11.465 -8.090 1.00 54.84 256 GLN A O 1
ATOM 2078 N N . ASN A 1 257 ? 2.699 10.131 -7.519 1.00 72.38 257 ASN A N 1
ATOM 2079 C CA . ASN A 1 257 ? 3.476 10.429 -8.715 1.00 72.38 257 ASN A CA 1
ATOM 2080 C C . ASN A 1 257 ? 3.085 9.461 -9.844 1.00 72.38 257 ASN A C 1
ATOM 2082 O O . ASN A 1 257 ? 3.513 8.300 -9.846 1.00 72.38 257 ASN A O 1
ATOM 2086 N N . GLU A 1 258 ? 2.267 9.912 -10.796 1.00 72.56 258 GLU A N 1
ATOM 2087 C CA . GLU A 1 258 ? 1.747 9.058 -11.875 1.00 72.56 258 GLU A CA 1
ATOM 2088 C C . GLU A 1 258 ? 2.862 8.526 -12.784 1.00 72.56 258 GLU A C 1
ATOM 2090 O O . GLU A 1 258 ? 2.824 7.369 -13.208 1.00 72.56 258 GLU A O 1
ATOM 2095 N N . TYR A 1 259 ? 3.901 9.332 -13.024 1.00 81.69 259 TYR A N 1
ATOM 2096 C CA . TYR A 1 259 ? 5.056 8.930 -13.827 1.00 81.69 259 TYR A CA 1
ATOM 2097 C C . TYR A 1 259 ? 5.794 7.752 -13.183 1.00 81.69 259 TYR A C 1
ATOM 2099 O O . TYR A 1 259 ? 6.139 6.772 -13.848 1.00 81.69 259 TYR A O 1
ATOM 2107 N N . MET A 1 260 ? 6.017 7.829 -11.870 1.00 79.12 260 MET A N 1
ATOM 2108 C CA . MET A 1 260 ? 6.640 6.762 -11.095 1.00 79.12 260 MET A CA 1
ATOM 2109 C C . MET A 1 260 ? 5.802 5.484 -11.157 1.00 79.12 260 MET A C 1
ATOM 2111 O O . MET A 1 260 ? 6.335 4.417 -11.462 1.00 79.12 260 MET A O 1
ATOM 2115 N N . GLN A 1 261 ? 4.489 5.585 -10.943 1.00 73.12 261 GLN A N 1
ATOM 2116 C CA . GLN A 1 261 ? 3.589 4.431 -11.020 1.00 73.12 261 GLN A CA 1
ATOM 2117 C C . GLN A 1 261 ? 3.665 3.742 -12.379 1.00 73.12 261 GLN A C 1
ATOM 2119 O O . GLN A 1 261 ? 3.846 2.525 -12.448 1.00 73.12 261 GLN A O 1
ATOM 2124 N N . GLU A 1 262 ? 3.580 4.515 -13.458 1.00 78.75 262 GLU A N 1
ATOM 2125 C CA . GLU A 1 262 ? 3.655 3.991 -14.816 1.00 78.75 262 GLU A CA 1
ATOM 2126 C C . GLU A 1 262 ? 5.018 3.349 -15.111 1.00 78.75 262 GLU A C 1
ATOM 2128 O O . GLU A 1 262 ? 5.087 2.302 -15.762 1.00 78.75 262 GLU A O 1
ATOM 2133 N N . HIS A 1 263 ? 6.108 3.903 -14.572 1.00 84.81 263 HIS A N 1
ATOM 2134 C CA . HIS A 1 263 ? 7.437 3.310 -14.701 1.00 84.81 263 HIS A CA 1
ATOM 2135 C C . HIS A 1 263 ? 7.498 1.903 -14.102 1.00 84.81 263 HIS A C 1
ATOM 2137 O O . HIS A 1 263 ? 7.873 0.944 -14.785 1.00 84.81 263 HIS A O 1
ATOM 2143 N N . PHE A 1 264 ? 7.079 1.748 -12.845 1.00 78.12 264 PHE A N 1
ATOM 2144 C CA . PHE A 1 264 ? 7.090 0.442 -12.180 1.00 78.12 264 PHE A CA 1
ATOM 2145 C C . PHE A 1 264 ? 6.095 -0.526 -12.804 1.00 78.12 264 PHE A C 1
ATOM 2147 O O . PHE A 1 264 ? 6.398 -1.713 -12.953 1.00 78.12 264 PHE A O 1
ATOM 2154 N N . ARG A 1 265 ? 4.955 -0.014 -13.278 1.00 77.44 265 ARG A N 1
ATOM 2155 C CA . ARG A 1 265 ? 3.982 -0.778 -14.060 1.00 77.44 265 ARG A CA 1
ATOM 2156 C C . ARG A 1 265 ? 4.632 -1.432 -15.283 1.00 77.44 265 ARG A C 1
ATOM 2158 O O . ARG A 1 265 ? 4.343 -2.599 -15.574 1.00 77.44 265 ARG A O 1
ATOM 2165 N N . ARG A 1 266 ? 5.499 -0.699 -15.989 1.00 84.56 266 ARG A N 1
ATOM 2166 C CA . ARG A 1 266 ? 6.248 -1.183 -17.162 1.00 84.56 266 ARG A CA 1
ATOM 2167 C C . ARG A 1 266 ? 7.402 -2.093 -16.791 1.00 84.56 266 ARG A C 1
ATOM 2169 O O . ARG A 1 266 ? 7.604 -3.087 -17.480 1.00 84.56 266 ARG A O 1
ATOM 2176 N N . LEU A 1 267 ? 8.129 -1.786 -15.719 1.00 82.06 267 LEU A N 1
ATOM 2177 C CA . LEU A 1 267 ? 9.212 -2.626 -15.207 1.00 82.06 267 LEU A CA 1
ATOM 2178 C C . LEU A 1 267 ? 8.694 -4.030 -14.863 1.00 82.06 267 LEU A C 1
ATOM 2180 O O . LEU A 1 267 ? 9.265 -5.030 -15.302 1.00 82.06 267 LEU A O 1
ATOM 2184 N N . GLN A 1 268 ? 7.574 -4.100 -14.137 1.00 78.88 268 GLN A N 1
ATOM 2185 C CA . GLN A 1 268 ? 6.910 -5.357 -13.798 1.00 78.88 268 GLN A CA 1
ATOM 2186 C C . GLN A 1 268 ? 6.479 -6.108 -15.060 1.00 78.88 268 GLN A C 1
ATOM 2188 O O . GLN A 1 268 ? 6.831 -7.274 -15.228 1.00 78.88 268 GLN A O 1
ATOM 2193 N N . TYR A 1 269 ? 5.770 -5.431 -15.968 1.00 79.81 269 TYR A N 1
ATOM 2194 C CA . TYR A 1 269 ? 5.327 -6.050 -17.215 1.00 79.81 269 TYR A CA 1
ATOM 2195 C C . TYR A 1 269 ? 6.504 -6.584 -18.033 1.00 79.81 269 TYR A C 1
ATOM 2197 O O . TYR A 1 269 ? 6.452 -7.707 -18.521 1.00 79.81 269 TYR A O 1
ATOM 2205 N N . ALA A 1 270 ? 7.592 -5.820 -18.144 1.00 85.50 270 ALA A N 1
ATOM 2206 C CA . ALA A 1 270 ? 8.773 -6.244 -18.876 1.00 85.50 270 ALA A CA 1
ATOM 2207 C C . ALA A 1 270 ? 9.362 -7.533 -18.293 1.00 85.50 270 ALA A C 1
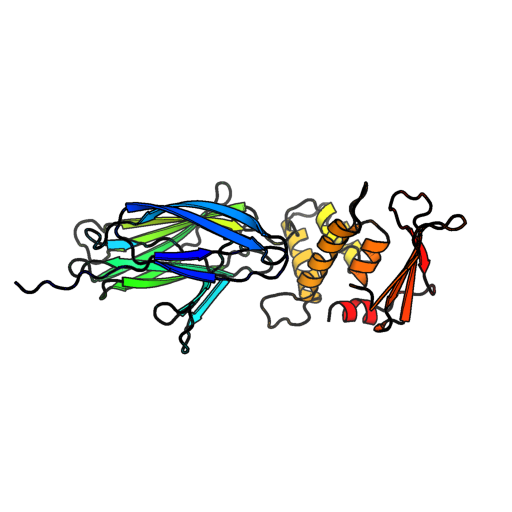ATOM 2209 O O . ALA A 1 270 ? 9.725 -8.431 -19.048 1.00 85.50 270 ALA A O 1
ATOM 2210 N N . ASN A 1 271 ? 9.424 -7.649 -16.965 1.00 82.44 271 ASN A N 1
ATOM 2211 C CA . ASN A 1 271 ? 9.888 -8.862 -16.293 1.00 82.44 271 ASN A CA 1
ATOM 2212 C C . ASN A 1 271 ? 8.980 -10.068 -16.532 1.00 82.44 271 ASN A C 1
ATOM 2214 O O . ASN A 1 271 ? 9.493 -11.162 -16.751 1.00 82.44 271 ASN A O 1
ATOM 2218 N N . GLU A 1 272 ? 7.664 -9.869 -16.510 1.00 82.44 272 GLU A N 1
ATOM 2219 C CA . GLU A 1 272 ? 6.679 -10.931 -16.735 1.00 82.44 272 GLU A CA 1
ATOM 2220 C C . GLU A 1 272 ? 6.627 -11.379 -18.204 1.00 82.44 272 GLU A C 1
ATOM 2222 O O . GLU A 1 272 ? 6.542 -12.574 -18.478 1.00 82.44 272 GLU A O 1
ATOM 2227 N N . ALA A 1 273 ? 6.693 -10.436 -19.146 1.00 83.50 273 ALA A N 1
ATOM 2228 C CA . ALA A 1 273 ? 6.503 -10.691 -20.572 1.00 83.50 273 ALA A CA 1
ATOM 2229 C C . ALA A 1 273 ? 7.790 -11.101 -21.300 1.00 83.50 273 ALA A C 1
ATOM 2231 O O . ALA A 1 273 ? 7.742 -11.930 -22.206 1.00 83.50 273 ALA A O 1
ATOM 2232 N N . PHE A 1 274 ? 8.936 -10.525 -20.924 1.00 87.25 274 PHE A N 1
ATOM 2233 C CA . PHE A 1 274 ? 10.205 -10.694 -21.647 1.00 87.25 274 PHE A CA 1
ATOM 2234 C C . PHE A 1 274 ? 11.276 -11.414 -20.815 1.00 87.25 274 PHE A C 1
ATOM 2236 O O . PHE A 1 274 ? 12.408 -11.587 -21.265 1.00 87.25 274 PHE A O 1
ATOM 2243 N N . GLY A 1 275 ? 10.953 -11.822 -19.586 1.00 82.75 275 GLY A N 1
ATOM 2244 C CA . GLY A 1 275 ? 11.868 -12.556 -18.717 1.00 82.75 275 GLY A CA 1
ATOM 2245 C C . GLY A 1 275 ? 12.161 -13.973 -19.215 1.00 82.75 275 GLY A C 1
ATOM 2246 O O . GLY A 1 275 ? 11.271 -14.698 -19.649 1.00 82.75 275 GLY A O 1
ATOM 2247 N N . SER A 1 276 ? 13.424 -14.386 -19.113 1.00 80.50 276 SER A N 1
ATOM 2248 C CA . SER A 1 276 ? 13.857 -15.772 -19.343 1.00 80.50 276 SER A CA 1
ATOM 2249 C C . SER A 1 276 ? 15.035 -16.109 -18.416 1.00 80.50 276 SER A C 1
ATOM 2251 O O . SER A 1 276 ? 14.929 -15.953 -17.202 1.00 80.50 276 SER A O 1
ATOM 2253 N N . THR A 1 277 ? 16.189 -16.508 -18.957 1.00 82.56 277 THR A N 1
ATOM 2254 C CA . THR A 1 277 ? 17.444 -16.692 -18.205 1.00 82.56 277 THR A CA 1
ATOM 2255 C C . THR A 1 277 ? 17.980 -15.369 -17.644 1.00 82.56 277 THR A C 1
ATOM 2257 O O . THR A 1 277 ? 18.743 -15.364 -16.679 1.00 82.56 277 THR A O 1
ATOM 2260 N N . ILE A 1 278 ? 17.591 -14.238 -18.244 1.00 82.06 278 ILE A N 1
ATOM 2261 C CA . ILE A 1 278 ? 17.830 -12.896 -17.705 1.00 82.06 278 ILE A CA 1
ATOM 2262 C C . ILE A 1 278 ? 16.495 -12.223 -17.351 1.00 82.06 278 ILE A C 1
ATOM 2264 O O . ILE A 1 278 ? 15.496 -12.477 -18.030 1.00 82.06 278 ILE A O 1
ATOM 2268 N N . PRO A 1 279 ? 16.465 -11.346 -16.328 1.00 83.12 279 PRO A N 1
ATOM 2269 C CA . PRO A 1 279 ? 15.299 -10.521 -16.030 1.00 83.12 279 PRO A CA 1
ATOM 2270 C C . PRO A 1 279 ? 14.832 -9.735 -17.256 1.00 83.12 279 PRO A C 1
ATOM 2272 O O . PRO A 1 279 ? 15.658 -9.183 -17.990 1.00 83.12 279 PRO A O 1
ATOM 2275 N N . GLY A 1 280 ? 13.517 -9.657 -17.455 1.00 85.31 280 GLY A N 1
ATOM 2276 C CA . GLY A 1 280 ? 12.931 -9.061 -18.652 1.00 85.31 280 GLY A CA 1
ATOM 2277 C C . GLY A 1 280 ? 13.285 -7.587 -18.835 1.00 85.31 280 GLY A C 1
ATOM 2278 O O . GLY A 1 280 ? 13.570 -7.177 -19.957 1.00 85.31 280 GLY A O 1
ATOM 2279 N N . TRP A 1 281 ? 13.431 -6.817 -17.750 1.00 84.94 281 TRP A N 1
ATOM 2280 C CA . TRP A 1 281 ? 13.900 -5.424 -17.805 1.00 84.94 281 TRP A CA 1
ATOM 2281 C C . TRP A 1 281 ? 15.278 -5.260 -18.475 1.00 84.94 281 TRP A C 1
ATOM 2283 O O . TRP A 1 281 ? 15.573 -4.200 -19.019 1.00 84.94 281 TRP A O 1
ATOM 2293 N N . ARG A 1 282 ? 16.122 -6.306 -18.481 1.00 86.88 282 ARG A N 1
ATOM 2294 C CA . ARG A 1 282 ? 17.461 -6.284 -19.103 1.00 86.88 282 ARG A CA 1
ATOM 2295 C C . ARG A 1 282 ? 17.455 -6.621 -20.586 1.00 86.88 282 ARG A C 1
ATOM 2297 O O . ARG A 1 282 ? 18.483 -6.379 -21.228 1.00 86.88 282 ARG A O 1
ATOM 2304 N N . THR A 1 283 ? 16.372 -7.203 -21.095 1.00 90.50 283 THR A N 1
ATOM 2305 C CA . THR A 1 283 ? 16.217 -7.560 -22.512 1.00 90.50 283 THR A CA 1
ATOM 2306 C C . THR A 1 283 ? 16.015 -6.318 -23.367 1.00 90.50 283 THR A C 1
ATOM 2308 O O . THR A 1 283 ? 15.578 -5.287 -22.860 1.00 90.50 283 THR A O 1
ATOM 2311 N N . ASP A 1 284 ? 16.304 -6.402 -24.663 1.00 91.25 284 ASP A N 1
ATOM 2312 C CA . ASP A 1 284 ? 16.118 -5.252 -25.550 1.00 91.25 284 ASP A CA 1
ATOM 2313 C C . ASP A 1 284 ? 14.636 -4.868 -25.662 1.00 91.25 284 ASP A C 1
ATOM 2315 O O . ASP A 1 284 ? 14.306 -3.690 -25.550 1.00 91.25 284 ASP A O 1
ATOM 2319 N N . MET A 1 285 ? 13.733 -5.851 -25.762 1.00 91.81 285 MET A N 1
ATOM 2320 C CA . MET A 1 285 ? 12.285 -5.603 -25.740 1.00 91.81 285 MET A CA 1
ATOM 2321 C C . MET A 1 285 ? 11.838 -4.943 -24.433 1.00 91.81 285 MET A C 1
ATOM 2323 O O . MET A 1 285 ? 11.112 -3.952 -24.459 1.00 91.81 285 MET A O 1
ATOM 2327 N N . GLY A 1 286 ? 12.314 -5.434 -23.284 1.00 91.50 286 GLY A N 1
ATOM 2328 C CA . GLY A 1 286 ? 11.997 -4.845 -21.983 1.00 91.50 286 GLY A CA 1
ATOM 2329 C C . GLY A 1 286 ? 12.507 -3.416 -21.836 1.00 91.50 286 GLY A C 1
ATOM 2330 O O . GLY A 1 286 ? 11.773 -2.559 -21.352 1.00 91.50 286 GLY A O 1
ATOM 2331 N N . ARG A 1 287 ? 13.720 -3.122 -22.317 1.00 90.75 287 ARG A N 1
ATOM 2332 C CA . ARG A 1 287 ? 14.280 -1.759 -22.338 1.00 90.75 287 ARG A CA 1
ATOM 2333 C C . ARG A 1 287 ? 13.419 -0.801 -23.147 1.00 90.75 287 ARG A C 1
ATOM 2335 O O . ARG A 1 287 ? 13.111 0.290 -22.670 1.00 90.75 287 ARG A O 1
ATOM 2342 N N . ILE A 1 288 ? 13.038 -1.206 -24.359 1.00 90.88 288 ILE A N 1
ATOM 2343 C CA . ILE A 1 288 ? 12.186 -0.400 -25.238 1.00 90.88 288 ILE A CA 1
ATOM 2344 C C . ILE A 1 288 ? 10.804 -0.215 -24.606 1.00 90.88 288 ILE A C 1
ATOM 2346 O O . ILE A 1 288 ? 10.337 0.917 -24.516 1.00 90.88 288 ILE A O 1
ATOM 2350 N N . TYR A 1 289 ? 10.205 -1.273 -24.056 1.00 90.81 289 TYR A N 1
ATOM 2351 C CA . TYR A 1 289 ? 8.902 -1.193 -23.394 1.00 90.81 289 TYR A CA 1
ATOM 2352 C C . TYR A 1 289 ? 8.914 -0.277 -22.162 1.00 90.81 289 TYR A C 1
ATOM 2354 O O . TYR A 1 289 ? 7.996 0.510 -21.960 1.00 90.81 289 TYR A O 1
ATOM 2362 N N . ILE A 1 290 ? 9.958 -0.324 -21.330 1.00 88.69 290 ILE A N 1
ATOM 2363 C CA . ILE A 1 290 ? 10.072 0.571 -20.168 1.00 88.69 290 ILE A CA 1
ATOM 2364 C C . ILE A 1 290 ? 10.200 2.026 -20.626 1.00 88.69 290 ILE A C 1
ATOM 2366 O O . ILE A 1 290 ? 9.545 2.918 -20.085 1.00 88.69 290 ILE A O 1
ATOM 2370 N N . LYS A 1 291 ? 11.017 2.278 -21.649 1.00 87.94 291 LYS A N 1
ATOM 2371 C CA . LYS A 1 291 ? 11.304 3.634 -22.119 1.00 87.94 291 LYS A CA 1
ATOM 2372 C C . LYS A 1 291 ? 10.143 4.271 -22.889 1.00 87.94 291 LYS A C 1
ATOM 2374 O O . LYS A 1 291 ? 9.888 5.457 -22.707 1.00 87.94 291 LYS A O 1
ATOM 2379 N N . PHE A 1 292 ? 9.455 3.499 -23.725 1.00 86.56 292 PHE A N 1
ATOM 2380 C CA . PHE A 1 292 ? 8.447 4.006 -24.663 1.00 86.56 292 PHE A CA 1
ATOM 2381 C C . PHE A 1 292 ? 7.024 3.527 -24.367 1.00 86.56 292 PHE A C 1
ATOM 2383 O O . PHE A 1 292 ? 6.083 4.024 -24.974 1.00 86.56 292 PHE A O 1
ATOM 2390 N N . GLY A 1 293 ? 6.848 2.606 -23.422 1.00 90.00 293 GLY A N 1
ATOM 2391 C CA . GLY A 1 293 ? 5.554 2.007 -23.120 1.00 90.00 293 GLY A CA 1
ATOM 2392 C C . GLY A 1 293 ? 5.146 0.948 -24.139 1.00 90.00 293 GLY A C 1
ATOM 2393 O O . GLY A 1 293 ? 5.973 0.390 -24.867 1.00 90.00 293 GLY A O 1
ATOM 2394 N N . GLU A 1 294 ? 3.847 0.666 -24.168 1.00 89.81 294 GLU A N 1
ATOM 2395 C CA . GLU A 1 294 ? 3.252 -0.255 -25.131 1.00 89.81 294 GLU A CA 1
ATOM 2396 C C . GLU A 1 294 ? 3.364 0.319 -26.555 1.00 89.81 294 GLU A C 1
ATOM 2398 O O . GLU A 1 294 ? 3.046 1.494 -26.757 1.00 89.81 294 GLU A O 1
ATOM 2403 N N . PRO A 1 295 ? 3.847 -0.461 -27.538 1.00 90.12 295 PRO A N 1
ATOM 2404 C CA . PRO A 1 295 ? 3.870 -0.027 -28.932 1.00 90.12 295 PRO A CA 1
ATOM 2405 C C . PRO A 1 295 ? 2.451 0.161 -29.475 1.00 90.12 295 PRO A C 1
ATOM 2407 O O . PRO A 1 295 ? 1.532 -0.566 -29.101 1.00 90.12 295 PRO A O 1
ATOM 2410 N N . ASP A 1 296 ? 2.285 1.103 -30.405 1.00 88.75 296 ASP A N 1
ATOM 2411 C CA . ASP A 1 296 ? 1.001 1.311 -31.081 1.00 88.75 296 ASP A CA 1
ATOM 2412 C C . ASP A 1 296 ? 0.637 0.090 -31.953 1.00 88.75 296 ASP A C 1
ATOM 2414 O O . ASP A 1 296 ? -0.538 -0.242 -32.106 1.00 88.75 296 ASP A O 1
ATOM 2418 N N . GLU A 1 297 ? 1.643 -0.594 -32.511 1.00 89.31 297 GLU A N 1
ATOM 2419 C CA . GLU A 1 297 ? 1.465 -1.823 -33.285 1.00 89.31 297 GLU A CA 1
ATOM 2420 C C . GLU A 1 297 ? 2.644 -2.790 -33.110 1.00 89.31 297 GLU A C 1
ATOM 2422 O O . GLU A 1 297 ? 3.807 -2.382 -33.041 1.00 89.31 297 GLU A O 1
ATOM 2427 N N . ILE A 1 298 ? 2.325 -4.088 -33.061 1.00 92.12 298 ILE A N 1
ATOM 2428 C CA . ILE A 1 298 ? 3.296 -5.187 -33.058 1.00 92.12 298 ILE A CA 1
ATOM 2429 C C . ILE A 1 298 ? 3.018 -6.073 -34.270 1.00 92.12 298 ILE A C 1
ATOM 2431 O O . ILE A 1 298 ? 2.013 -6.788 -34.297 1.00 92.12 298 ILE A O 1
ATOM 2435 N N . ASP A 1 299 ? 3.936 -6.071 -35.230 1.00 90.44 299 ASP A N 1
ATOM 2436 C CA . ASP A 1 299 ? 3.921 -6.987 -36.368 1.00 90.44 299 ASP A CA 1
ATOM 2437 C C . ASP A 1 299 ? 4.797 -8.209 -36.055 1.00 90.44 299 ASP A C 1
ATOM 2439 O O . ASP A 1 299 ? 6.006 -8.089 -35.831 1.00 90.44 299 ASP A O 1
ATOM 2443 N N . ARG A 1 300 ? 4.168 -9.387 -35.972 1.00 91.38 300 ARG A N 1
ATOM 2444 C CA . ARG A 1 300 ? 4.807 -10.634 -35.531 1.00 91.38 300 ARG A CA 1
ATOM 2445 C C . ARG A 1 300 ? 5.034 -11.569 -36.701 1.00 91.38 300 ARG A C 1
ATOM 2447 O O . ARG A 1 300 ? 4.083 -12.038 -37.324 1.00 91.38 300 ARG A O 1
ATOM 2454 N N . HIS A 1 301 ? 6.289 -11.946 -36.888 1.00 86.94 301 HIS A N 1
ATOM 2455 C CA . HIS A 1 301 ? 6.716 -12.907 -37.893 1.00 86.94 301 HIS A CA 1
ATOM 2456 C C . HIS A 1 301 ? 7.203 -14.171 -37.184 1.00 86.94 301 HIS A C 1
ATOM 2458 O O . HIS A 1 301 ? 8.335 -14.208 -36.697 1.00 86.94 301 HIS A O 1
ATOM 2464 N N . PRO A 1 302 ? 6.346 -15.200 -37.047 1.00 82.19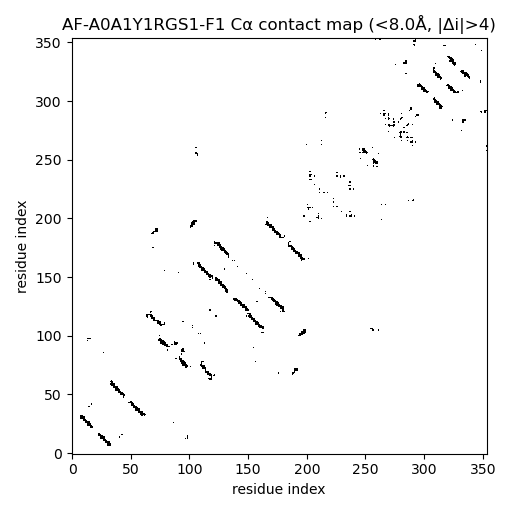 302 PRO A N 1
ATOM 2465 C CA . PRO A 1 302 ? 6.732 -16.456 -36.417 1.00 82.19 302 PRO A CA 1
ATOM 2466 C C . PRO A 1 302 ? 7.767 -17.205 -37.266 1.00 82.19 302 PRO A C 1
ATOM 2468 O O . PRO A 1 302 ? 8.033 -16.850 -38.413 1.00 82.19 302 PRO A O 1
ATOM 2471 N N . PHE A 1 303 ? 8.330 -18.275 -36.697 1.00 74.81 303 PHE A N 1
ATOM 2472 C CA . PHE A 1 303 ? 9.337 -19.103 -37.361 1.00 74.81 303 PHE A CA 1
ATOM 2473 C C . PHE A 1 303 ? 8.912 -19.504 -38.781 1.00 74.81 303 PHE A C 1
ATOM 2475 O O . PHE A 1 303 ? 7.839 -20.085 -38.972 1.00 74.81 303 PHE A O 1
ATOM 2482 N N . ASN A 1 304 ? 9.787 -19.253 -39.753 1.00 73.56 304 ASN A N 1
ATOM 2483 C CA . ASN A 1 304 ? 9.652 -19.741 -41.120 1.00 73.56 304 ASN A CA 1
ATOM 2484 C C . ASN A 1 304 ? 10.937 -20.479 -41.523 1.00 73.56 304 ASN A C 1
ATOM 2486 O O . ASN A 1 304 ? 11.994 -20.234 -40.949 1.00 73.56 304 ASN A O 1
ATOM 2490 N N . PHE A 1 305 ? 10.859 -21.386 -42.500 1.00 65.56 305 PHE A N 1
ATOM 2491 C CA . PHE A 1 305 ? 11.971 -22.289 -42.848 1.00 65.56 305 PHE A CA 1
ATOM 2492 C C . PHE A 1 305 ? 13.279 -21.550 -43.200 1.00 65.56 305 PHE A C 1
ATOM 2494 O O . PHE A 1 305 ? 14.359 -22.082 -42.953 1.00 65.56 305 PHE A O 1
ATOM 2501 N N . ASP A 1 306 ? 13.167 -20.321 -43.715 1.00 73.75 306 ASP A N 1
ATOM 2502 C CA . ASP A 1 306 ? 14.285 -19.504 -44.197 1.00 73.75 306 ASP A CA 1
ATOM 2503 C C . ASP A 1 306 ? 14.591 -18.271 -43.320 1.00 73.75 306 ASP A C 1
ATOM 2505 O O . ASP A 1 306 ? 15.564 -17.563 -43.580 1.00 73.75 306 ASP A O 1
ATOM 2509 N N . THR A 1 307 ? 13.781 -17.980 -42.292 1.00 77.12 307 THR A N 1
ATOM 2510 C CA . THR A 1 307 ? 13.928 -16.763 -41.470 1.00 77.12 307 THR A CA 1
ATOM 2511 C C . THR A 1 307 ? 13.661 -17.022 -39.991 1.00 77.12 307 THR A C 1
ATOM 2513 O O . THR A 1 307 ? 12.626 -17.581 -39.621 1.00 77.1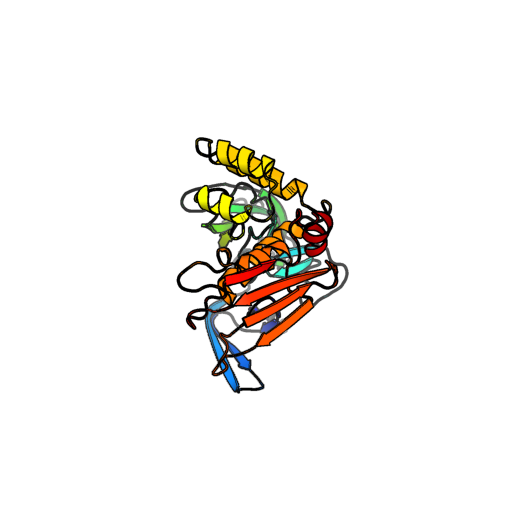2 307 THR A O 1
ATOM 2516 N N . ALA A 1 308 ? 14.572 -16.541 -39.140 1.00 82.94 308 ALA A N 1
ATOM 2517 C CA . ALA A 1 308 ? 14.375 -16.513 -37.694 1.00 82.94 308 ALA A CA 1
ATOM 2518 C C . ALA A 1 308 ? 13.105 -15.715 -37.323 1.00 82.94 308 ALA A C 1
ATOM 2520 O O . ALA A 1 308 ? 12.769 -14.764 -38.035 1.00 82.94 308 ALA A O 1
ATOM 2521 N N . PRO A 1 309 ? 12.402 -16.066 -36.228 1.00 89.19 309 PRO A N 1
ATOM 2522 C CA . PRO A 1 309 ? 11.259 -15.296 -35.756 1.00 89.19 309 PRO A CA 1
ATOM 2523 C C . PRO A 1 309 ? 11.665 -13.859 -35.428 1.00 89.19 309 PRO A C 1
ATOM 2525 O O . PRO A 1 309 ? 12.715 -13.632 -34.819 1.00 89.19 309 PRO A O 1
ATOM 2528 N N . TYR A 1 310 ? 10.828 -12.891 -35.789 1.00 90.19 310 TYR A N 1
ATOM 2529 C CA . TYR A 1 310 ? 11.070 -11.491 -35.460 1.00 90.19 310 TYR A CA 1
ATOM 2530 C C . TYR A 1 310 ? 9.780 -10.727 -35.166 1.00 90.19 310 TYR A C 1
ATOM 2532 O O . TYR A 1 310 ? 8.704 -11.056 -35.664 1.00 90.19 310 TYR A O 1
ATOM 2540 N N . GLU A 1 311 ? 9.896 -9.689 -34.344 1.00 92.69 311 GLU A N 1
ATOM 2541 C CA . GLU A 1 311 ? 8.825 -8.738 -34.068 1.00 92.69 311 GLU A CA 1
ATOM 2542 C C . GLU A 1 311 ? 9.252 -7.333 -34.483 1.00 92.69 311 GLU A C 1
ATOM 2544 O O . GLU A 1 311 ? 10.386 -6.911 -34.240 1.00 92.69 311 GLU A O 1
ATOM 2549 N N . ILE A 1 312 ? 8.327 -6.592 -35.087 1.00 90.81 312 ILE A N 1
ATOM 2550 C CA . ILE A 1 312 ? 8.490 -5.170 -35.379 1.00 90.81 312 ILE A CA 1
ATOM 2551 C C . ILE A 1 312 ? 7.531 -4.401 -34.481 1.00 90.81 312 ILE A C 1
ATOM 2553 O O . ILE A 1 312 ? 6.320 -4.598 -34.543 1.00 90.81 312 ILE A O 1
ATOM 2557 N N . TRP A 1 313 ? 8.075 -3.522 -33.648 1.00 92.75 313 TRP A N 1
ATOM 2558 C CA . TRP A 1 313 ? 7.301 -2.636 -32.788 1.00 92.75 313 TRP A CA 1
ATOM 2559 C C . TRP A 1 313 ? 7.290 -1.234 -33.381 1.00 92.75 313 TRP A C 1
ATOM 2561 O O . TRP A 1 313 ? 8.348 -0.646 -33.638 1.00 92.75 313 TRP A O 1
ATOM 2571 N N . LEU A 1 314 ? 6.089 -0.703 -33.593 1.00 86.88 314 LEU A N 1
ATOM 2572 C CA . LEU A 1 314 ? 5.858 0.607 -34.185 1.00 86.88 314 LEU A CA 1
ATOM 2573 C C . LEU A 1 314 ? 5.289 1.556 -33.132 1.00 86.88 314 LEU A C 1
ATOM 2575 O O . LEU A 1 314 ? 4.276 1.269 -32.497 1.00 86.88 314 LEU A O 1
ATOM 2579 N N . TYR A 1 315 ? 5.943 2.702 -32.975 1.00 85.88 315 TYR A N 1
ATOM 2580 C CA . TYR A 1 315 ? 5.497 3.806 -32.129 1.00 85.88 315 TYR A CA 1
ATOM 2581 C C . TYR A 1 315 ? 5.195 4.998 -33.033 1.00 85.88 315 TYR A C 1
ATOM 2583 O O . TYR A 1 315 ? 6.042 5.872 -33.243 1.00 85.88 315 TYR A O 1
ATOM 2591 N N . TYR A 1 316 ? 3.993 5.026 -33.606 1.00 81.69 316 TYR A N 1
ATOM 2592 C CA . TYR A 1 316 ? 3.551 6.030 -34.574 1.00 81.69 316 TYR A CA 1
ATOM 2593 C C . TYR A 1 316 ? 3.645 7.447 -34.024 1.00 81.69 316 TYR A C 1
ATOM 2595 O O . TYR A 1 316 ? 4.067 8.359 -34.735 1.00 81.69 316 TYR A O 1
ATOM 2603 N N . ARG A 1 317 ? 3.321 7.624 -32.740 1.00 75.00 317 ARG A N 1
ATOM 2604 C CA . ARG A 1 317 ? 3.383 8.934 -32.068 1.00 75.00 317 ARG A CA 1
ATOM 2605 C C . ARG A 1 317 ? 4.796 9.506 -32.006 1.00 75.00 317 ARG A C 1
ATOM 2607 O O . ARG A 1 317 ? 4.960 10.719 -31.924 1.00 75.00 317 ARG A O 1
ATOM 2614 N N . CYS A 1 318 ? 5.793 8.628 -32.056 1.00 73.19 318 CYS A N 1
ATOM 2615 C CA . CYS A 1 318 ? 7.203 8.971 -31.968 1.00 73.19 318 CYS A CA 1
ATOM 2616 C C . CYS A 1 318 ? 7.981 8.771 -33.267 1.00 73.19 318 CYS A C 1
ATOM 2618 O O . CYS A 1 318 ? 9.152 9.134 -33.330 1.00 73.19 318 CYS A O 1
ATOM 2620 N N . GLY A 1 319 ? 7.352 8.188 -34.289 1.00 81.38 319 GLY A N 1
ATOM 2621 C CA . GLY A 1 319 ? 8.022 7.809 -35.528 1.00 81.38 319 GLY A CA 1
ATOM 2622 C C . GLY A 1 319 ? 9.116 6.753 -35.341 1.00 81.38 319 GLY A C 1
ATOM 2623 O O . GLY A 1 319 ? 10.007 6.673 -36.182 1.00 81.38 319 GLY A O 1
ATOM 2624 N N . TYR A 1 320 ? 9.078 5.961 -34.261 1.00 83.88 320 TYR A N 1
ATOM 2625 C CA . TYR A 1 320 ? 10.082 4.921 -34.018 1.00 83.88 320 TYR A CA 1
ATOM 2626 C C . TYR A 1 320 ? 9.625 3.557 -34.524 1.00 83.88 320 TYR A C 1
ATOM 2628 O O . TYR A 1 320 ? 8.466 3.166 -34.365 1.00 83.88 320 TYR A O 1
ATOM 2636 N N . ARG A 1 321 ? 10.585 2.815 -35.077 1.00 87.19 321 ARG A N 1
ATOM 2637 C CA . ARG A 1 321 ? 10.452 1.416 -35.467 1.00 87.19 321 ARG A CA 1
ATOM 2638 C C . ARG A 1 321 ? 11.594 0.620 -34.847 1.00 87.19 321 ARG A C 1
A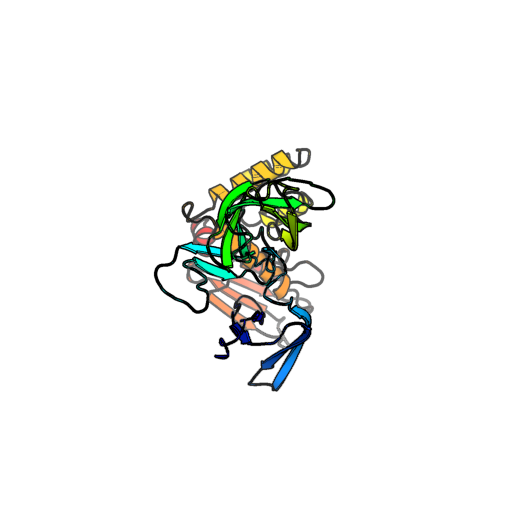TOM 2640 O O . ARG A 1 321 ? 12.760 0.893 -35.129 1.00 87.19 321 ARG A O 1
ATOM 2647 N N . PHE A 1 322 ? 11.246 -0.384 -34.051 1.00 89.38 322 PHE A N 1
ATOM 2648 C CA . PHE A 1 322 ? 12.201 -1.312 -33.449 1.00 89.38 322 PHE A CA 1
ATOM 2649 C C . PHE A 1 322 ? 11.989 -2.706 -34.021 1.00 89.38 322 PHE A C 1
ATOM 2651 O O . PHE A 1 322 ? 10.859 -3.184 -34.074 1.00 89.38 322 PHE A O 1
ATOM 2658 N N . VAL A 1 323 ? 13.071 -3.348 -34.455 1.00 90.56 323 VAL A N 1
ATOM 2659 C CA . VAL A 1 323 ? 13.039 -4.719 -34.973 1.00 90.56 323 VAL A CA 1
ATOM 2660 C C . VAL A 1 323 ? 13.798 -5.614 -34.016 1.00 90.56 323 VAL A C 1
ATOM 2662 O O . VAL A 1 323 ? 14.986 -5.384 -33.767 1.00 90.56 323 VAL A O 1
ATOM 2665 N N . PHE A 1 324 ? 13.125 -6.641 -33.512 1.00 92.25 324 PHE A N 1
ATOM 2666 C CA . PHE A 1 324 ? 13.717 -7.630 -32.629 1.00 92.25 324 PHE A CA 1
ATOM 2667 C C . PHE A 1 324 ? 13.693 -9.007 -33.276 1.00 92.25 324 PHE A C 1
ATOM 2669 O O . PHE A 1 324 ? 12.649 -9.435 -33.754 1.00 92.25 324 PHE A O 1
ATOM 2676 N N . VAL A 1 325 ? 14.817 -9.715 -33.258 1.00 90.56 325 VAL A N 1
ATOM 2677 C CA . VAL A 1 325 ? 14.978 -11.030 -33.893 1.00 90.56 325 VAL A CA 1
ATOM 2678 C C . VAL A 1 325 ? 15.412 -12.053 -32.848 1.00 90.56 325 VAL A C 1
ATOM 2680 O O . VAL A 1 325 ? 16.349 -11.809 -32.086 1.00 90.56 325 VAL A O 1
ATOM 2683 N N . ASP A 1 326 ? 14.749 -13.208 -32.817 1.00 88.44 326 ASP A N 1
ATOM 2684 C CA . ASP A 1 326 ? 15.177 -14.376 -32.040 1.00 88.44 326 ASP A CA 1
ATOM 2685 C C . ASP A 1 326 ? 16.092 -15.261 -32.890 1.00 88.44 326 ASP A C 1
ATOM 2687 O O . ASP A 1 326 ? 15.682 -16.279 -33.446 1.00 88.44 326 ASP A O 1
ATOM 2691 N N . GLU A 1 327 ? 17.356 -14.853 -33.007 1.00 81.31 327 GLU A N 1
ATOM 2692 C CA . GLU A 1 327 ? 18.346 -15.500 -33.882 1.00 81.31 327 GLU A CA 1
ATOM 2693 C C . GLU A 1 327 ? 18.555 -16.989 -33.574 1.00 81.31 327 GLU A C 1
ATOM 2695 O O . GLU A 1 327 ? 18.917 -17.764 -34.456 1.00 81.31 327 GLU A O 1
ATOM 2700 N N . ASN A 1 328 ? 18.340 -17.392 -32.319 1.00 78.69 328 ASN A N 1
ATOM 2701 C CA . ASN A 1 328 ? 18.669 -18.732 -31.838 1.00 78.69 328 ASN A CA 1
ATOM 2702 C C . ASN A 1 328 ? 17.433 -19.595 -31.529 1.00 78.69 328 ASN A C 1
ATOM 2704 O O . ASN A 1 328 ? 17.592 -20.753 -31.146 1.00 78.69 328 ASN A O 1
ATOM 2708 N N . GLY A 1 329 ? 16.217 -19.056 -31.670 1.00 72.81 329 GLY A N 1
ATOM 2709 C CA . GLY A 1 329 ? 14.968 -19.783 -31.414 1.00 72.81 329 GLY A CA 1
ATOM 2710 C C . GLY A 1 329 ? 14.713 -20.119 -29.939 1.00 72.81 329 GLY A C 1
ATOM 2711 O O . GLY A 1 329 ? 13.946 -21.036 -29.645 1.00 72.81 329 GLY A O 1
ATOM 2712 N N . TYR A 1 330 ? 15.371 -19.423 -29.006 1.00 74.25 330 TYR A N 1
ATOM 2713 C CA . TYR A 1 330 ? 15.228 -19.654 -27.559 1.00 74.25 330 TYR A CA 1
ATOM 2714 C C . TYR A 1 330 ? 14.248 -18.675 -26.896 1.00 74.25 330 TYR A C 1
ATOM 2716 O O . TYR A 1 330 ? 14.207 -18.576 -25.669 1.00 74.25 330 TYR A O 1
ATOM 2724 N N . GLY A 1 331 ? 13.482 -17.925 -27.690 1.00 75.00 331 GLY A N 1
ATOM 2725 C CA . GLY A 1 331 ? 12.595 -16.865 -27.222 1.00 75.00 331 GLY A CA 1
ATOM 2726 C C . GLY A 1 331 ? 13.344 -15.601 -26.805 1.00 75.00 331 GLY A C 1
ATOM 2727 O O . GLY A 1 331 ? 12.790 -14.782 -26.073 1.00 75.00 331 GLY A O 1
ATOM 2728 N N . ARG A 1 332 ? 14.606 -15.431 -27.232 1.00 80.81 332 ARG A N 1
ATOM 2729 C CA . ARG A 1 332 ? 15.414 -14.254 -26.895 1.00 80.81 332 ARG A CA 1
ATOM 2730 C C . ARG A 1 332 ? 15.546 -13.341 -28.103 1.00 80.81 332 ARG A C 1
ATOM 2732 O O . ARG A 1 332 ? 16.476 -13.454 -28.894 1.00 80.81 332 ARG A O 1
ATOM 2739 N N . TYR A 1 333 ? 14.640 -12.381 -28.153 1.00 85.75 333 TYR A N 1
ATOM 2740 C CA . TYR A 1 333 ? 14.602 -11.335 -29.158 1.00 85.75 333 TYR A CA 1
ATOM 2741 C C . TYR A 1 333 ? 15.644 -10.247 -28.854 1.00 85.75 333 TYR A C 1
ATOM 2743 O O . TYR A 1 333 ? 15.542 -9.541 -27.846 1.00 85.75 333 TYR A O 1
ATOM 2751 N N . ASN A 1 334 ? 16.655 -10.123 -29.715 1.00 88.50 334 ASN A N 1
ATOM 2752 C CA . ASN A 1 334 ? 17.649 -9.047 -29.660 1.00 88.50 334 ASN A CA 1
ATOM 2753 C C . ASN A 1 334 ? 17.323 -7.986 -30.716 1.00 88.50 334 ASN A C 1
ATOM 2755 O O . ASN A 1 334 ? 16.833 -8.309 -31.799 1.00 88.50 334 ASN A O 1
ATOM 2759 N N . MET A 1 335 ? 17.593 -6.721 -30.412 1.00 88.38 335 MET A N 1
ATOM 2760 C CA . MET A 1 335 ? 17.323 -5.617 -31.333 1.00 88.38 335 MET A CA 1
ATOM 2761 C C . MET A 1 335 ? 18.395 -5.547 -32.430 1.00 88.38 335 MET A C 1
ATOM 2763 O O . MET A 1 335 ? 19.582 -5.452 -32.126 1.00 88.38 335 MET A O 1
ATOM 2767 N N . VAL A 1 336 ? 17.977 -5.565 -33.699 1.00 84.44 336 VAL A N 1
ATOM 2768 C CA . VAL A 1 336 ? 18.884 -5.588 -34.871 1.00 84.44 336 VAL A CA 1
ATOM 2769 C C . VAL A 1 336 ? 18.900 -4.286 -35.676 1.00 84.44 336 VAL A C 1
ATOM 2771 O O . VAL A 1 336 ? 19.894 -3.989 -36.329 1.00 84.44 336 VAL A O 1
ATOM 2774 N N . GLU A 1 337 ? 17.846 -3.473 -35.597 1.00 66.62 337 GLU A N 1
ATOM 2775 C CA . GLU A 1 337 ? 17.800 -2.141 -36.209 1.00 66.62 337 GLU A CA 1
ATOM 2776 C C . GLU A 1 337 ? 17.203 -1.124 -35.229 1.00 66.62 337 GLU A C 1
ATOM 2778 O O . GLU A 1 337 ? 16.042 -1.269 -34.833 1.00 66.62 337 GLU A O 1
ATOM 2783 N N . PRO A 1 338 ? 17.928 -0.048 -34.889 1.00 57.12 338 PRO A N 1
ATOM 2784 C CA . PRO A 1 338 ? 17.303 1.219 -34.564 1.00 57.12 338 PRO A CA 1
ATOM 2785 C C . PRO A 1 338 ? 17.052 1.978 -35.874 1.00 57.12 338 PRO A C 1
ATOM 2787 O O . PRO A 1 338 ? 17.990 2.267 -36.621 1.00 57.12 338 PRO A O 1
ATOM 2790 N N . SER A 1 339 ? 15.804 2.335 -36.188 1.00 45.78 339 SER A N 1
ATOM 2791 C CA . SER A 1 339 ? 15.571 3.320 -37.247 1.00 45.78 339 SER A CA 1
ATOM 2792 C C . SER A 1 339 ? 16.130 4.673 -36.780 1.00 45.78 339 SER A C 1
ATOM 2794 O O . SER A 1 339 ? 15.480 5.383 -36.018 1.00 45.78 339 SER A O 1
ATOM 2796 N N . THR A 1 340 ? 17.337 4.995 -37.251 1.00 45.09 340 THR A N 1
ATOM 2797 C CA . THR A 1 340 ? 18.132 6.230 -37.087 1.00 45.09 340 THR A CA 1
ATOM 2798 C C . THR A 1 340 ? 18.883 6.436 -35.763 1.00 45.09 340 THR A C 1
ATOM 2800 O O . THR A 1 340 ? 18.313 6.537 -34.681 1.00 45.09 340 THR A O 1
ATOM 2803 N N . GLU A 1 341 ? 20.210 6.538 -35.896 1.00 41.91 341 GLU A N 1
ATOM 2804 C CA . GLU A 1 341 ? 21.132 7.105 -34.913 1.00 41.91 341 GLU A CA 1
ATOM 2805 C C . GLU A 1 341 ? 20.791 8.580 -34.652 1.00 41.91 341 GLU A C 1
ATOM 2807 O O . GLU A 1 341 ? 20.690 9.382 -35.580 1.00 41.91 341 GLU A O 1
ATOM 2812 N N . GLY A 1 342 ? 20.656 8.940 -33.378 1.00 43.72 342 GLY A N 1
ATOM 2813 C CA . GLY A 1 342 ? 20.436 10.311 -32.928 1.00 43.72 342 GLY A CA 1
ATOM 2814 C C . GLY A 1 342 ? 19.490 10.311 -31.740 1.00 43.72 342 GLY A C 1
ATOM 2815 O O . GLY A 1 342 ? 18.311 10.034 -31.906 1.00 43.72 342 GLY A O 1
ATOM 2816 N N . THR A 1 343 ? 20.044 10.544 -30.548 1.00 46.91 343 THR A N 1
ATOM 2817 C CA . THR A 1 343 ? 19.372 10.858 -29.274 1.00 46.91 343 THR A CA 1
ATOM 2818 C C . THR A 1 343 ? 17.844 10.797 -29.343 1.00 46.91 343 THR A C 1
ATOM 2820 O O . THR A 1 343 ? 17.212 11.740 -29.813 1.00 46.91 343 THR A O 1
ATOM 2823 N N . TYR A 1 344 ? 17.249 9.689 -28.878 1.00 55.66 344 TYR A N 1
ATOM 2824 C CA . TYR A 1 344 ? 15.793 9.586 -28.747 1.00 55.66 344 TYR A CA 1
ATOM 2825 C C . TYR A 1 344 ? 15.260 10.871 -28.106 1.00 55.66 344 TYR A C 1
ATOM 2827 O O . TYR A 1 344 ? 15.704 11.220 -27.010 1.00 55.66 344 TYR A O 1
ATOM 2835 N N . SER A 1 345 ? 14.361 11.584 -28.791 1.00 57.19 345 SER A N 1
ATOM 2836 C CA . SER A 1 345 ? 13.840 12.854 -28.282 1.00 57.19 345 SER A CA 1
ATOM 2837 C C . SER A 1 345 ? 13.238 12.646 -26.893 1.00 57.19 345 SER A C 1
ATOM 2839 O O . SER A 1 345 ? 12.344 11.811 -26.720 1.00 57.19 345 SER A O 1
ATOM 2841 N N . THR A 1 346 ? 13.713 13.425 -25.920 1.00 56.72 346 THR A N 1
ATOM 2842 C CA . THR A 1 346 ? 13.215 13.426 -24.540 1.00 56.72 346 THR A CA 1
ATOM 2843 C C . THR A 1 346 ? 11.721 13.749 -24.485 1.00 56.72 346 THR A C 1
ATOM 2845 O O . THR A 1 346 ? 11.018 13.279 -23.595 1.00 56.72 346 THR A O 1
ATOM 2848 N N . GLU A 1 347 ? 11.203 14.501 -25.466 1.00 56.56 347 GLU A N 1
ATOM 2849 C CA . GLU A 1 347 ? 9.765 14.765 -25.590 1.00 56.56 347 GLU A CA 1
ATOM 2850 C C . GLU A 1 347 ? 8.971 13.480 -25.822 1.00 56.56 347 GLU A C 1
ATOM 2852 O O . GLU A 1 347 ? 7.885 13.330 -25.273 1.00 56.56 347 GLU A O 1
ATOM 2857 N N . CYS A 1 348 ? 9.507 12.530 -26.590 1.00 62.69 348 CYS A N 1
ATOM 2858 C CA . CYS A 1 348 ? 8.788 11.294 -26.879 1.00 62.69 348 CYS A CA 1
ATOM 2859 C C . CYS A 1 348 ? 8.846 10.287 -25.740 1.00 62.69 348 CYS A C 1
ATOM 2861 O O . CYS A 1 348 ? 7.871 9.586 -25.488 1.00 62.69 348 CYS A O 1
ATOM 2863 N N . THR A 1 349 ? 9.963 10.241 -25.016 1.00 63.12 349 THR A N 1
ATOM 2864 C CA . THR A 1 349 ? 10.056 9.420 -23.808 1.00 63.12 349 THR A CA 1
ATOM 2865 C C . THR A 1 349 ? 9.185 9.972 -22.693 1.00 63.12 349 THR A C 1
ATOM 2867 O O . THR A 1 349 ? 8.588 9.183 -21.985 1.00 63.12 349 THR A O 1
ATOM 2870 N N . ASN A 1 350 ? 9.067 11.295 -22.542 1.00 60.50 350 ASN A N 1
ATOM 2871 C CA . ASN A 1 350 ? 8.240 11.889 -21.489 1.00 60.50 350 ASN A CA 1
ATOM 2872 C C . ASN A 1 350 ? 6.744 11.795 -21.808 1.00 60.50 350 ASN A C 1
ATOM 2874 O O . ASN A 1 350 ? 5.977 11.398 -20.940 1.00 60.50 350 ASN A O 1
ATOM 2878 N N . ARG A 1 351 ? 6.339 12.041 -23.062 1.00 58.81 351 ARG A N 1
ATOM 2879 C CA . ARG A 1 351 ? 4.942 11.862 -23.502 1.00 58.81 351 ARG A CA 1
ATOM 2880 C C . ARG A 1 351 ? 4.462 10.422 -23.466 1.00 58.81 351 ARG A C 1
ATOM 2882 O O . ARG A 1 351 ? 3.265 10.193 -23.438 1.00 58.81 351 ARG A O 1
ATOM 2889 N N . ALA A 1 352 ? 5.367 9.446 -23.489 1.00 56.25 352 ALA A N 1
ATOM 2890 C CA . ALA A 1 352 ? 4.971 8.062 -23.286 1.00 56.25 352 ALA A CA 1
ATOM 2891 C C . ALA A 1 352 ? 4.390 7.837 -21.882 1.00 56.25 352 ALA A C 1
ATOM 2893 O O . ALA A 1 352 ? 3.688 6.856 -21.700 1.00 56.25 352 ALA A O 1
ATOM 2894 N N . TYR A 1 353 ? 4.709 8.683 -20.899 1.00 57.81 353 TYR A N 1
ATOM 2895 C CA . TYR A 1 353 ? 4.223 8.588 -19.519 1.00 57.81 353 TYR A CA 1
ATOM 2896 C C . TYR A 1 353 ? 3.025 9.514 -19.229 1.00 57.81 353 TYR A C 1
ATOM 2898 O O . TYR A 1 353 ? 2.527 9.497 -18.106 1.00 57.81 353 TYR A O 1
ATOM 2906 N N . GLU A 1 354 ? 2.584 10.301 -20.219 1.00 53.53 354 GLU A N 1
ATOM 2907 C CA . GLU A 1 354 ? 1.314 11.049 -20.222 1.00 53.53 354 GLU A CA 1
ATOM 2908 C C . GLU A 1 354 ? 0.182 10.164 -20.764 1.00 53.53 354 GLU A C 1
ATOM 2910 O O . GLU A 1 354 ? -0.947 10.260 -20.229 1.00 53.53 354 GLU A O 1
#

Secondary structure (DSSP, 8-state):
---PPPPPPEEEEEEEE-STT--EEEEEEEE--SEEEEEEEEEE-TTT--EEEEEEEEEE--SS-SSEEEPPPEEEEEEEE-SS--TTEETTEEEEE-TT-EE-SS--EEEEEEEEEE-GGG-EEEEEEEEEE-SS------EEEEEEE-SSEEEEEEEEE-TTPPSEEEEEEEEEEESS-TTT--EEEEEEEEEE---S--TTS-HHHHHHHHTTTS-HHHHHHHHTTTTS-HHHHHHHHHHHHHTT-S-TTSSS-HHHHHHHHHHHHHHHHH-SSS-GGGSHHHHHHHHH-S-SEEEEE--BTTB--EEEEEETTTTEEEEEE-TTSSS--EEEEESS-S---HHHHHHTT-

Radius of gyration: 26.78 Å; Cα contacts (8 Å, |Δi|>4): 625; chains: 1; bounding box: 74×41×84 Å

Solvent-accessible surface area (backbone atoms only — not comparable to full-atom values): 20818 Å² total; per-residue (Å²): 143,74,89,73,80,77,85,80,51,73,50,82,54,74,55,75,60,79,66,88,98,54,79,54,83,44,78,55,76,46,76,64,77,59,45,80,45,78,49,72,51,74,50,66,44,89,86,80,66,53,69,51,74,51,73,46,78,49,74,41,76,63,80,82,53,97,44,64,44,71,49,76,78,41,46,26,76,41,78,42,87,42,93,69,89,51,99,50,44,53,98,58,28,34,46,45,71,32,85,85,35,66,42,31,72,63,43,38,78,43,40,37,38,36,35,41,37,34,37,85,93,62,49,38,44,30,40,38,36,34,34,44,34,40,100,88,55,72,56,71,56,71,59,67,50,79,44,79,38,87,50,59,66,40,78,51,73,51,75,45,81,46,74,89,58,70,71,43,67,31,36,43,39,39,37,42,28,35,68,65,48,89,88,73,48,58,72,40,76,50,70,51,75,36,34,34,41,50,49,95,56,50,64,82,45,62,67,70,52,55,50,63,77,39,59,80,78,50,52,74,68,54,50,54,55,54,59,71,43,75,86,50,56,60,68,59,50,34,52,52,51,53,52,58,50,62,75,52,34,83,48,82,86,48,87,49,47,58,37,59,53,53,46,52,55,31,43,52,48,17,35,72,74,54,40,68,101,52,65,1,51,77,34,52,60,14,42,49,31,50,41,49,38,80,59,78,40,77,52,75,43,70,78,48,100,91,43,65,27,33,39,37,38,30,31,74,97,68,74,42,47,41,36,28,35,16,82,81,74,77,82,56,47,41,69,78,45,73,70,66,91,67,81,79,57,66,67,50,42,52,56,49,61,107

pLDDT: mean 76.33, std 17.0, range [25.97, 94.94]

Foldseek 3Di:
DDPDDDDFDWDWDWDWDDDPPDTDIDIDIDRDAWAKDKDKDKDADPPPRDIDIDIDIDTGDHPPDPFKEKDAKFWFPDWDQDPDDDPQDDPRIRGHTPPQLEAQQLDQKTKIKMKMFGDQVLFAKKKKWKAKQDPPDRPGPTDIDIDGGRDRIDMDMDIDRCVVPAWDKIKMKMKIFRPPDPPDRDIYMDIDIGTYDNDVPNLQDDLVVLCLLCVLPDDPVLSVVSVVCPVPDSVVSSVSSVVVQCVLQPCNVDSGRLLSVVLSVLQVVQQVPQNDVHRSCPAPVSSCCSQQNAAPDKDWDDDDPPFFTKIWGHRPVQRWIWIWGPPPPPSRTHTDDTPDDDPRPSVNSSVSSD